Protein AF-A0A5J4U370-F1 (afdb_monomer_lite)

InterPro domains:
  IPR032675 Leucine-rich repeat domain superfamily [G3DSA:3.80.10.10] (242-372)

Organism: NCBI:txid222440

Structure (mmCIF, N/CA/C/O backbone):
data_AF-A0A5J4U370-F1
#
_entry.id   AF-A0A5J4U370-F1
#
loop_
_atom_site.group_PDB
_atom_site.id
_atom_site.type_symbol
_atom_site.label_atom_id
_atom_site.label_alt_id
_atom_site.label_comp_id
_atom_site.label_asym_id
_atom_site.label_entity_id
_atom_site.label_seq_id
_atom_site.pdbx_PDB_ins_code
_atom_site.Cartn_x
_atom_site.Cartn_y
_atom_site.Cartn_z
_atom_site.occupancy
_atom_site.B_iso_or_equiv
_atom_site.auth_seq_id
_atom_site.auth_comp_id
_atom_site.auth_asym_id
_atom_site.auth_atom_id
_atom_site.pdbx_PDB_model_num
ATOM 1 N N . MET A 1 1 ? -58.336 -36.230 -37.325 1.00 43.31 1 MET A N 1
ATOM 2 C CA . MET A 1 1 ? -57.774 -35.779 -36.030 1.00 43.31 1 MET A CA 1
ATOM 3 C C . MET A 1 1 ? -57.265 -34.346 -36.160 1.00 43.31 1 MET A C 1
ATOM 5 O O . MET A 1 1 ? -56.153 -34.130 -36.612 1.00 43.31 1 MET A O 1
ATOM 9 N N . LYS A 1 2 ? -58.097 -33.348 -35.834 1.00 44.22 2 LYS A N 1
ATOM 10 C CA . LYS A 1 2 ? -57.695 -31.931 -35.803 1.00 44.22 2 LYS A CA 1
ATOM 11 C C . LYS A 1 2 ? -57.184 -31.613 -34.396 1.00 44.22 2 LYS A C 1
ATOM 13 O O . LYS A 1 2 ? -57.947 -31.151 -33.550 1.00 44.22 2 LYS A O 1
ATOM 18 N N . PHE A 1 3 ? -55.921 -31.941 -34.125 1.00 42.59 3 PHE A N 1
ATOM 19 C CA . PHE A 1 3 ? -55.274 -31.557 -32.871 1.00 42.59 3 PHE A CA 1
ATOM 20 C C . PHE A 1 3 ? -55.145 -30.029 -32.849 1.00 42.59 3 PHE A C 1
ATOM 22 O O . PHE A 1 3 ? -54.563 -29.418 -33.744 1.00 42.59 3 PHE A O 1
ATOM 29 N N . LYS A 1 4 ? -55.807 -29.401 -31.874 1.00 49.16 4 LYS A N 1
ATOM 30 C CA . LYS A 1 4 ? -55.990 -27.950 -31.775 1.00 49.16 4 LYS A CA 1
ATOM 31 C C . LYS A 1 4 ? -54.637 -27.260 -31.559 1.00 49.16 4 LYS A C 1
ATOM 33 O O . LYS A 1 4 ? -54.203 -27.112 -30.420 1.00 49.16 4 LYS A O 1
ATOM 38 N N . ALA A 1 5 ? -54.025 -26.762 -32.635 1.00 53.91 5 ALA A N 1
ATOM 39 C CA . ALA A 1 5 ? -52.799 -25.952 -32.606 1.00 53.91 5 ALA A CA 1
ATOM 40 C C . ALA A 1 5 ? -52.880 -24.760 -31.625 1.00 53.91 5 ALA A C 1
ATOM 42 O O . ALA A 1 5 ? -51.880 -24.372 -31.028 1.00 53.91 5 ALA A O 1
ATOM 43 N N . LYS A 1 6 ? -54.091 -24.242 -31.363 1.00 53.25 6 LYS A N 1
ATOM 44 C CA . LYS A 1 6 ? -54.336 -23.208 -30.342 1.00 53.25 6 LYS A CA 1
ATOM 45 C C . LYS A 1 6 ? -53.964 -23.634 -28.917 1.00 53.25 6 LYS A C 1
ATOM 47 O O . LYS A 1 6 ? -53.543 -22.784 -28.142 1.00 53.25 6 LYS A O 1
ATOM 52 N N . ASN A 1 7 ? -54.109 -24.911 -28.561 1.00 54.25 7 ASN A N 1
ATOM 53 C CA . ASN A 1 7 ? -53.744 -25.383 -27.223 1.00 54.25 7 ASN A CA 1
ATOM 54 C C . ASN A 1 7 ? -52.234 -25.591 -27.105 1.00 54.25 7 ASN A C 1
ATOM 56 O O . ASN A 1 7 ? -51.666 -25.243 -26.078 1.00 54.25 7 ASN A O 1
ATOM 60 N N . LEU A 1 8 ? -51.580 -26.058 -28.173 1.00 60.75 8 LEU A N 1
ATOM 61 C CA . LEU A 1 8 ? -50.124 -26.198 -28.201 1.00 60.75 8 LEU A CA 1
ATOM 62 C C . LEU A 1 8 ? -49.437 -24.830 -28.090 1.00 60.75 8 LEU A C 1
ATOM 64 O O . LEU A 1 8 ? -48.504 -24.679 -27.312 1.00 60.75 8 LEU A O 1
ATOM 68 N N . PHE A 1 9 ? -49.959 -23.812 -28.781 1.00 62.41 9 PHE A N 1
ATOM 69 C CA . PHE A 1 9 ? -49.417 -22.454 -28.708 1.00 62.41 9 PHE A CA 1
ATOM 70 C C . PHE A 1 9 ? -49.599 -21.819 -27.322 1.00 62.41 9 PHE A C 1
ATOM 72 O O . PHE A 1 9 ? -48.702 -21.145 -26.832 1.00 62.41 9 PHE A O 1
ATOM 79 N N . LYS A 1 10 ? -50.730 -22.078 -26.648 1.00 60.62 10 LYS A N 1
ATOM 80 C CA . LYS A 1 10 ? -50.949 -21.619 -25.267 1.00 60.62 10 LYS A CA 1
ATOM 81 C C . LYS A 1 10 ? -50.007 -22.292 -24.273 1.00 60.62 10 LYS A C 1
ATOM 83 O O . LYS A 1 10 ? -49.501 -21.611 -23.391 1.00 60.62 10 LYS A O 1
ATOM 88 N N . VAL A 1 11 ? -49.756 -23.592 -24.431 1.00 66.56 11 VAL A N 1
ATOM 89 C CA . VAL A 1 11 ? -48.806 -24.330 -23.585 1.00 66.56 11 VAL A CA 1
ATOM 90 C C . VAL A 1 11 ? -47.378 -23.847 -23.833 1.00 66.56 11 VAL A C 1
ATOM 92 O O . VAL A 1 11 ? -46.653 -23.615 -22.874 1.00 66.56 11 VAL A O 1
ATOM 95 N N . LEU A 1 12 ? -46.996 -23.606 -25.092 1.00 63.59 12 LEU A N 1
ATOM 96 C CA . LEU A 1 12 ? -45.672 -23.083 -25.432 1.00 63.59 12 LEU A CA 1
ATOM 97 C C . LEU A 1 12 ? -45.465 -21.665 -24.883 1.00 63.59 12 LEU A C 1
ATOM 99 O O . LEU A 1 12 ? -44.412 -21.375 -24.330 1.00 63.59 12 LEU A O 1
ATOM 103 N N . LEU A 1 13 ? -46.483 -20.803 -24.969 1.00 63.97 13 LEU A N 1
ATOM 104 C CA . LEU A 1 13 ? -46.430 -19.450 -24.414 1.00 63.97 13 LEU A CA 1
ATOM 105 C C . LEU A 1 13 ? -46.325 -19.476 -22.881 1.00 63.97 13 LEU A C 1
ATOM 107 O O . LEU A 1 13 ? -45.542 -18.722 -22.316 1.00 63.97 13 LEU A O 1
ATOM 111 N N . PHE A 1 14 ? -47.050 -20.377 -22.209 1.00 63.03 14 PHE A N 1
ATOM 112 C CA . PHE A 1 14 ? -46.936 -20.559 -20.759 1.00 63.03 14 PHE A CA 1
ATOM 113 C C . PHE A 1 14 ? -45.561 -21.093 -20.351 1.00 63.03 14 PHE A C 1
ATOM 115 O O . PHE A 1 14 ? -45.016 -20.654 -19.344 1.00 63.03 14 PHE A O 1
ATOM 122 N N . LEU A 1 15 ? -44.985 -22.002 -21.142 1.00 62.00 15 LEU A N 1
ATOM 123 C CA . LEU A 1 15 ? -43.654 -22.545 -20.893 1.00 62.00 15 LEU A CA 1
ATOM 124 C C . LEU A 1 15 ? -42.574 -21.476 -21.095 1.00 62.00 15 LEU A C 1
ATOM 126 O O . LEU A 1 15 ? -41.679 -21.369 -20.269 1.00 62.00 15 LEU A O 1
ATOM 130 N N . VAL A 1 16 ? -42.680 -20.646 -22.137 1.00 62.97 16 VAL A N 1
ATOM 131 C CA . VAL A 1 16 ? -41.745 -19.533 -22.373 1.00 62.97 16 VAL A CA 1
ATOM 132 C C . VAL A 1 16 ? -41.857 -18.495 -21.261 1.00 62.97 16 VAL A C 1
ATOM 134 O O . VAL A 1 16 ? -40.828 -18.096 -20.734 1.00 62.97 16 VAL A O 1
ATOM 137 N N . VAL A 1 17 ? -43.072 -18.129 -20.830 1.00 60.28 17 VAL A N 1
ATOM 138 C CA . VAL A 1 17 ? -43.275 -17.194 -19.708 1.00 60.28 17 VAL A CA 1
ATOM 139 C C . VAL A 1 17 ? -42.745 -17.775 -18.395 1.00 60.28 17 VAL A C 1
ATOM 141 O O . VAL A 1 17 ? -42.069 -17.067 -17.651 1.00 60.28 17 VAL A O 1
ATOM 144 N N . ALA A 1 18 ? -42.982 -19.062 -18.124 1.00 52.97 18 ALA A N 1
ATOM 145 C CA . ALA A 1 18 ? -42.468 -19.739 -16.936 1.00 52.97 18 ALA A CA 1
ATOM 146 C C . ALA A 1 18 ? -40.937 -19.849 -16.957 1.00 52.97 18 ALA A C 1
ATOM 148 O O . ALA A 1 18 ? -40.301 -19.594 -15.943 1.00 52.97 18 ALA A O 1
ATOM 149 N N . VAL A 1 19 ? -40.328 -20.153 -18.107 1.00 51.56 19 VAL A N 1
ATOM 150 C CA . VAL A 1 19 ? -38.868 -20.227 -18.256 1.00 51.56 19 VAL A CA 1
ATOM 151 C C . VAL A 1 19 ? -38.241 -18.836 -18.170 1.00 51.56 19 VAL A C 1
ATOM 153 O O . VAL A 1 19 ? -37.237 -18.689 -17.484 1.00 51.56 19 VAL A O 1
ATOM 156 N N . THR A 1 20 ? -38.844 -17.788 -18.743 1.00 51.38 20 THR A N 1
ATOM 157 C CA . THR A 1 20 ? -38.368 -16.411 -18.531 1.00 51.38 20 THR A CA 1
ATOM 158 C C . THR A 1 20 ? -38.533 -15.975 -17.081 1.00 51.38 20 THR A C 1
ATOM 160 O O . THR A 1 20 ? -37.609 -15.386 -16.547 1.00 51.38 20 THR A O 1
ATOM 163 N N . ALA A 1 21 ? -39.629 -16.328 -16.401 1.00 43.09 21 ALA A N 1
ATOM 164 C CA . ALA A 1 21 ? -39.813 -16.011 -14.986 1.00 43.09 21 ALA A CA 1
ATOM 165 C C . ALA A 1 21 ? -38.814 -16.766 -14.095 1.00 43.09 21 ALA A C 1
ATOM 167 O O . ALA A 1 21 ? -38.259 -16.173 -13.180 1.00 43.09 21 ALA A O 1
ATOM 168 N N . ILE A 1 22 ? -38.519 -18.037 -14.392 1.00 48.81 22 ILE A N 1
ATOM 169 C CA . ILE A 1 22 ? -37.516 -18.832 -13.672 1.00 48.81 22 ILE A CA 1
ATOM 170 C C . ILE A 1 22 ? -36.106 -18.310 -13.959 1.00 48.81 22 ILE A C 1
ATOM 172 O O . ILE A 1 22 ? -35.318 -18.215 -13.029 1.00 48.81 22 ILE A O 1
ATOM 176 N N . ILE A 1 23 ? -35.779 -17.893 -15.184 1.00 43.25 23 ILE A N 1
ATOM 177 C CA . ILE A 1 23 ? -34.476 -17.285 -15.501 1.00 43.25 23 ILE A CA 1
ATOM 178 C C . ILE A 1 23 ? -34.357 -15.891 -14.855 1.00 43.25 23 ILE A C 1
ATOM 180 O O . ILE A 1 23 ? -33.309 -15.568 -14.305 1.00 43.25 23 ILE A O 1
ATOM 184 N N . SER A 1 24 ? -35.434 -15.100 -14.799 1.00 41.16 24 SER A N 1
ATOM 185 C CA . SER A 1 24 ? -35.470 -13.826 -14.063 1.00 41.16 24 SER A CA 1
ATOM 186 C C . SER A 1 24 ? -35.402 -14.002 -12.539 1.00 41.16 24 SER A C 1
ATOM 188 O O . SER A 1 24 ? -34.834 -13.150 -11.864 1.00 41.16 24 SER A O 1
ATOM 190 N N . LEU A 1 25 ? -35.926 -15.106 -11.995 1.00 34.75 25 LEU A N 1
ATOM 191 C CA . LEU A 1 25 ? -35.859 -15.451 -10.566 1.00 34.75 25 LEU A CA 1
ATOM 192 C C . LEU A 1 25 ? -34.570 -16.196 -10.179 1.00 34.75 25 LEU A C 1
ATOM 194 O O . LEU A 1 25 ? -34.230 -16.237 -9.003 1.00 34.75 25 LEU A O 1
ATOM 198 N N . SER A 1 26 ? -33.841 -16.758 -11.150 1.00 35.69 26 SER A N 1
ATOM 199 C CA . SER A 1 26 ? -32.617 -17.546 -10.914 1.00 35.69 26 SER A CA 1
ATOM 200 C C . SER A 1 26 ? -31.325 -16.816 -11.306 1.00 35.69 26 SER A C 1
ATOM 202 O O . SER A 1 26 ? -30.248 -17.272 -10.934 1.00 35.69 26 SER A O 1
ATOM 204 N N . ILE A 1 27 ? -31.405 -15.687 -12.028 1.00 37.34 27 ILE A N 1
ATOM 205 C CA . ILE A 1 27 ? -30.252 -14.824 -12.381 1.00 37.34 27 ILE A CA 1
ATOM 206 C C . ILE A 1 27 ? -30.259 -13.496 -11.606 1.00 37.34 27 ILE A C 1
ATOM 208 O O . ILE A 1 27 ? -29.280 -12.758 -11.615 1.00 37.34 27 ILE A O 1
ATOM 212 N N . ILE A 1 28 ? -31.293 -13.239 -10.809 1.00 31.42 28 ILE A N 1
ATOM 213 C CA . ILE A 1 28 ? -31.218 -12.264 -9.723 1.00 31.42 28 ILE A CA 1
ATOM 214 C C . ILE A 1 28 ? -31.167 -13.066 -8.427 1.00 31.42 28 ILE A C 1
ATOM 216 O O . ILE A 1 28 ? -32.134 -13.133 -7.674 1.00 31.42 28 ILE A O 1
ATOM 220 N N . LYS A 1 29 ? -29.996 -13.649 -8.129 1.00 23.69 29 LYS A N 1
ATOM 221 C CA . LYS A 1 29 ? -29.588 -13.588 -6.726 1.00 23.69 29 LYS A CA 1
ATOM 222 C C . LYS A 1 29 ? -29.621 -12.097 -6.403 1.00 23.69 29 LYS A C 1
ATOM 224 O O . LYS A 1 29 ? -28.962 -11.334 -7.119 1.00 23.69 29 LYS A O 1
ATOM 229 N N . PRO A 1 30 ? -30.386 -11.648 -5.397 1.00 24.14 30 PRO A N 1
ATOM 230 C CA . PRO A 1 30 ? -30.053 -10.379 -4.799 1.00 24.14 30 PRO A CA 1
ATOM 231 C C . PRO A 1 30 ? -28.565 -10.503 -4.503 1.00 24.14 30 PRO A C 1
ATOM 233 O O . PRO A 1 30 ? -28.137 -11.458 -3.854 1.00 24.14 30 PRO A O 1
ATOM 236 N N . ILE A 1 31 ? -27.773 -9.588 -5.052 1.00 28.92 31 ILE A N 1
ATOM 237 C CA . ILE A 1 31 ? -26.575 -9.163 -4.349 1.00 28.92 31 ILE A CA 1
ATOM 238 C C . ILE A 1 31 ? -27.068 -9.026 -2.916 1.00 28.92 31 ILE A C 1
ATOM 240 O O . ILE A 1 31 ? -28.002 -8.248 -2.680 1.00 28.92 31 ILE A O 1
ATOM 244 N N . GLU A 1 32 ? -26.576 -9.884 -2.020 1.00 26.50 32 GLU A N 1
ATOM 245 C CA . GLU A 1 32 ? -26.671 -9.623 -0.599 1.00 26.50 32 GLU A CA 1
ATOM 246 C C . GLU A 1 32 ? -26.127 -8.213 -0.477 1.00 26.50 32 GLU A C 1
ATOM 248 O O . GLU A 1 32 ? -24.940 -7.929 -0.618 1.00 26.50 32 GLU A O 1
ATOM 253 N N . LYS A 1 33 ? -27.068 -7.281 -0.370 1.00 27.94 33 LYS A N 1
ATOM 254 C CA . LYS A 1 33 ? -26.827 -6.041 0.300 1.00 27.94 33 LYS A CA 1
ATOM 255 C C . LYS A 1 33 ? -26.329 -6.528 1.650 1.00 27.94 33 LYS A C 1
ATOM 257 O O . LYS A 1 33 ? -27.146 -6.795 2.525 1.00 27.94 33 LYS A O 1
ATOM 262 N N . ASP A 1 34 ? -25.017 -6.546 1.833 1.00 29.45 34 ASP A N 1
ATOM 263 C CA . ASP A 1 34 ? -24.382 -6.318 3.128 1.00 29.45 34 ASP A CA 1
ATOM 264 C C . ASP A 1 34 ? -24.712 -4.878 3.586 1.00 29.45 34 ASP A C 1
ATOM 266 O O . ASP A 1 34 ? -23.873 -4.091 4.009 1.00 29.45 34 ASP A O 1
ATOM 270 N N . ASN A 1 35 ? -25.988 -4.501 3.478 1.00 33.75 35 ASN A N 1
ATOM 271 C CA . ASN A 1 35 ? -26.620 -3.473 4.255 1.00 33.75 35 ASN A CA 1
ATOM 272 C C . ASN A 1 35 ? -27.143 -4.186 5.495 1.00 33.75 35 ASN A C 1
ATOM 274 O O . ASN A 1 35 ? -28.355 -4.301 5.702 1.00 33.75 35 ASN A O 1
ATOM 278 N N . ASN A 1 36 ? -26.229 -4.528 6.394 1.00 32.12 36 ASN A N 1
ATOM 279 C CA . ASN A 1 36 ? -26.576 -4.696 7.798 1.00 32.12 36 ASN A CA 1
ATOM 280 C C . ASN A 1 36 ? -26.918 -3.334 8.431 1.00 32.12 36 ASN A C 1
ATOM 282 O O . ASN A 1 36 ? -26.488 -3.014 9.525 1.00 32.12 36 ASN A O 1
ATOM 286 N N . SER A 1 37 ? -27.719 -2.502 7.755 1.00 36.31 37 SER A N 1
ATOM 287 C CA . SER A 1 37 ? -28.428 -1.384 8.378 1.00 36.31 37 SER A CA 1
ATOM 288 C C . SER A 1 37 ? -29.746 -1.836 9.013 1.00 36.31 37 SER A C 1
ATOM 290 O O . SER A 1 37 ? -30.364 -1.051 9.723 1.00 36.31 37 SER A O 1
ATOM 292 N N . SER A 1 38 ? -30.190 -3.073 8.746 1.00 30.50 38 SER A N 1
ATOM 293 C CA . SER A 1 38 ? -31.359 -3.679 9.401 1.00 30.50 38 SER A CA 1
ATOM 294 C C . SER A 1 38 ? -30.990 -4.593 10.579 1.00 30.50 38 SER A C 1
ATOM 296 O O . SER A 1 38 ? -31.744 -4.625 11.544 1.00 30.50 38 SER A O 1
ATOM 298 N N . ASP A 1 39 ? -29.785 -5.176 10.593 1.00 35.81 39 ASP A N 1
ATOM 299 C CA . ASP A 1 39 ? -29.249 -5.930 11.745 1.00 35.81 39 ASP A CA 1
ATOM 300 C C . ASP A 1 39 ? -28.709 -5.040 12.883 1.00 35.81 39 ASP A C 1
ATOM 302 O O . ASP A 1 39 ? -28.435 -5.514 13.982 1.00 35.81 39 ASP A O 1
ATOM 306 N N . LEU A 1 40 ? -28.576 -3.728 12.655 1.00 39.62 40 LEU A N 1
ATOM 307 C CA . LEU A 1 40 ? -28.150 -2.767 13.684 1.00 39.62 40 LEU A CA 1
ATOM 308 C C . LEU A 1 40 ? -29.294 -2.310 14.607 1.00 39.62 40 LEU A C 1
ATOM 310 O O . LEU A 1 40 ? -29.043 -1.657 15.622 1.00 39.62 40 LEU A O 1
ATOM 314 N N . GLN A 1 41 ? -30.549 -2.646 14.291 1.00 38.44 41 GLN A N 1
ATOM 315 C CA . GLN A 1 41 ? -31.688 -2.365 15.165 1.00 38.44 41 GLN A CA 1
ATOM 316 C C . GLN A 1 41 ? -31.829 -3.475 16.212 1.00 38.44 41 GLN A C 1
ATOM 318 O O . GLN A 1 41 ? -32.576 -4.429 16.032 1.00 38.44 41 GLN A O 1
ATOM 323 N N . GLY A 1 42 ? -31.096 -3.344 17.318 1.00 37.91 42 GLY A N 1
ATOM 324 C CA . GLY A 1 42 ? -31.196 -4.273 18.451 1.00 37.91 42 GLY A CA 1
ATOM 325 C C . GLY A 1 42 ? -29.879 -4.613 19.141 1.00 37.91 42 GLY A C 1
ATOM 326 O O . GLY A 1 42 ? -29.882 -5.398 20.087 1.00 37.91 42 GLY A O 1
ATOM 327 N N . ALA A 1 43 ? -28.760 -4.035 18.705 1.00 46.12 43 ALA A N 1
ATOM 328 C CA . ALA A 1 43 ? -27.468 -4.292 19.321 1.00 46.12 43 ALA A CA 1
ATOM 329 C C . ALA A 1 43 ? -27.450 -3.836 20.793 1.00 46.12 43 ALA A C 1
ATOM 331 O O . ALA A 1 43 ? -27.588 -2.653 21.119 1.00 46.12 43 ALA A O 1
ATOM 332 N N . VAL A 1 44 ? -27.293 -4.813 21.686 1.00 54.66 44 VAL A N 1
ATOM 333 C CA . VAL A 1 44 ? -27.159 -4.608 23.128 1.00 54.66 44 VAL A CA 1
ATOM 334 C C . VAL A 1 44 ? -25.781 -4.011 23.387 1.00 54.66 44 VAL A C 1
ATOM 336 O O . VAL A 1 44 ? -24.763 -4.663 23.167 1.00 54.66 44 VAL A O 1
ATOM 339 N N . TYR A 1 45 ? -25.746 -2.764 23.843 1.00 57.03 45 TYR A N 1
ATOM 340 C CA . TYR A 1 45 ? -24.515 -2.085 24.231 1.00 57.03 45 TYR A CA 1
ATOM 341 C C . TYR A 1 45 ? -24.466 -1.955 25.764 1.00 57.03 45 TYR A C 1
ATOM 343 O O . TYR A 1 45 ? -25.495 -1.762 26.416 1.00 57.03 45 TYR A O 1
ATOM 351 N N . THR A 1 46 ? -23.277 -2.058 26.359 1.00 63.28 46 THR A N 1
ATOM 352 C CA . THR A 1 46 ? -23.099 -1.945 27.818 1.00 63.28 46 THR A CA 1
ATOM 353 C C . THR A 1 46 ? -22.582 -0.559 28.162 1.00 63.28 46 THR A C 1
ATOM 355 O O . THR A 1 46 ? -21.538 -0.139 27.670 1.00 63.28 46 THR A O 1
ATOM 358 N N . ARG A 1 47 ? -23.288 0.174 29.024 1.00 59.22 47 ARG A N 1
ATOM 359 C CA . ARG A 1 47 ? -22.840 1.491 29.487 1.00 59.22 47 ARG A CA 1
ATOM 360 C C . ARG A 1 47 ? -21.765 1.340 30.566 1.00 59.22 47 ARG A C 1
ATOM 362 O O . ARG A 1 47 ? -22.005 0.666 31.563 1.00 59.22 47 ARG A O 1
ATOM 369 N N . LEU A 1 48 ? -20.612 1.986 30.380 1.00 58.12 48 LEU A N 1
ATOM 370 C CA . LEU A 1 48 ? -19.526 2.003 31.370 1.00 58.12 48 LEU A CA 1
ATOM 371 C C . LEU A 1 48 ? -19.546 3.277 32.212 1.00 58.12 48 LEU A C 1
ATOM 373 O O . LEU A 1 48 ? -19.455 3.223 33.435 1.00 58.12 48 LEU A O 1
ATOM 377 N N . THR A 1 49 ? -19.681 4.427 31.553 1.00 60.34 49 THR A N 1
ATOM 378 C CA . THR A 1 49 ? -19.765 5.738 32.206 1.00 60.34 49 THR A CA 1
ATOM 379 C C . THR A 1 49 ? -20.825 6.593 31.523 1.00 60.34 49 THR A C 1
ATOM 381 O O . THR A 1 49 ? -21.627 6.119 30.711 1.00 60.34 49 THR A O 1
ATOM 384 N N . THR A 1 50 ? -20.877 7.879 31.856 1.00 62.16 50 THR A N 1
ATOM 385 C CA . THR A 1 50 ? -21.858 8.773 31.260 1.00 62.16 50 THR A CA 1
ATOM 386 C C . THR A 1 50 ? -21.628 9.062 29.780 1.00 62.16 50 THR A C 1
ATOM 388 O O . THR A 1 50 ? -22.619 9.253 29.077 1.00 62.16 50 THR A O 1
ATOM 391 N N . ASN A 1 51 ? -20.378 8.999 29.310 1.00 72.81 51 ASN A N 1
ATOM 392 C CA . ASN A 1 51 ? -19.996 9.210 27.911 1.00 72.81 51 ASN A CA 1
ATOM 393 C C . ASN A 1 51 ? -19.351 7.972 27.267 1.00 72.81 51 ASN A C 1
ATOM 395 O O . ASN A 1 51 ? -18.993 8.036 26.096 1.00 72.81 51 ASN A O 1
ATOM 399 N N . GLU A 1 52 ? -19.199 6.862 27.997 1.00 83.19 52 GLU A N 1
ATOM 400 C CA . GLU A 1 52 ? -18.602 5.639 27.458 1.00 83.19 52 GLU A CA 1
ATOM 401 C C . GLU A 1 52 ? -19.594 4.490 27.327 1.00 83.19 52 GLU A C 1
ATOM 403 O O . GLU A 1 52 ? -20.325 4.146 28.266 1.00 83.19 52 GLU A O 1
ATOM 408 N N . ILE A 1 53 ? -19.543 3.841 26.170 1.00 84.19 53 ILE A N 1
ATOM 409 C CA . ILE A 1 53 ? -20.328 2.652 25.848 1.00 84.19 53 ILE A CA 1
ATOM 410 C C . ILE A 1 53 ? -19.418 1.528 25.355 1.00 84.19 53 ILE A C 1
ATOM 412 O O . ILE A 1 53 ? -18.343 1.770 24.812 1.00 84.19 53 ILE A O 1
ATOM 416 N N . ILE A 1 54 ? -19.872 0.293 25.521 1.00 84.56 54 ILE A N 1
ATOM 417 C CA . ILE A 1 54 ? -19.317 -0.890 24.874 1.00 84.56 54 ILE A CA 1
ATOM 418 C C . ILE A 1 54 ? -20.292 -1.320 23.794 1.00 84.56 54 ILE A C 1
ATOM 420 O O . ILE A 1 54 ? -21.440 -1.616 24.111 1.00 84.56 54 ILE A O 1
ATOM 424 N N . TYR A 1 55 ? -19.827 -1.413 22.558 1.00 84.19 55 TYR A N 1
ATOM 425 C CA . TYR A 1 55 ? -20.594 -1.918 21.431 1.00 84.19 55 TYR A CA 1
ATOM 426 C C . TYR A 1 55 ? -19.732 -2.927 20.674 1.00 84.19 55 TYR A C 1
ATOM 428 O O . TYR A 1 55 ? -18.610 -2.596 20.300 1.00 84.19 55 TYR A O 1
ATOM 436 N N . ASP A 1 56 ? -20.237 -4.146 20.478 1.00 84.00 56 ASP A N 1
ATOM 437 C CA . ASP A 1 56 ? -19.530 -5.218 19.758 1.00 84.00 56 ASP A CA 1
ATOM 438 C C . ASP A 1 56 ? -18.065 -5.381 20.216 1.00 84.00 56 ASP A C 1
ATOM 440 O O . ASP A 1 56 ? -17.110 -5.232 19.458 1.00 84.00 56 ASP A O 1
ATOM 444 N N . ASN A 1 57 ? -17.889 -5.566 21.531 1.00 85.81 57 ASN A N 1
ATOM 445 C CA . ASN A 1 57 ? -16.592 -5.715 22.200 1.00 85.81 57 ASN A CA 1
ATOM 446 C C . ASN A 1 57 ? -15.639 -4.494 22.135 1.00 85.81 57 ASN A C 1
ATOM 448 O O . ASN A 1 57 ? -14.558 -4.513 22.723 1.00 85.81 57 ASN A O 1
ATOM 452 N N . LEU A 1 58 ? -16.038 -3.388 21.511 1.00 90.75 58 LEU A N 1
ATOM 453 C CA . LEU A 1 58 ? -15.268 -2.146 21.460 1.00 90.75 58 LEU A CA 1
ATOM 454 C C . LEU A 1 58 ? -15.791 -1.124 22.468 1.00 90.75 58 LEU A C 1
ATOM 456 O O . LEU A 1 58 ? -16.996 -0.956 22.634 1.00 90.75 58 LEU A O 1
ATOM 460 N N . ARG A 1 59 ? -14.877 -0.421 23.139 1.00 91.12 59 ARG A N 1
ATOM 461 C CA . ARG A 1 59 ? -15.182 0.722 24.006 1.00 91.12 59 ARG A CA 1
ATOM 462 C C . ARG A 1 59 ? -15.167 1.997 23.180 1.00 91.12 59 ARG A C 1
ATOM 464 O O . ARG A 1 59 ? -14.200 2.248 22.463 1.00 91.12 59 ARG A O 1
ATOM 471 N N . TYR A 1 60 ? -16.188 2.824 23.344 1.00 90.19 60 TYR A N 1
ATOM 472 C CA . TYR A 1 60 ? -16.324 4.103 22.661 1.00 90.19 60 TYR A CA 1
ATOM 473 C C . TYR A 1 60 ? -16.539 5.225 23.665 1.00 90.19 60 TYR A C 1
ATOM 475 O O . TYR A 1 60 ? -17.344 5.061 24.579 1.00 90.19 60 TYR A O 1
ATOM 483 N N . ALA A 1 61 ? -15.891 6.366 23.450 1.00 88.44 61 ALA A N 1
ATOM 484 C CA . ALA A 1 61 ? -16.348 7.651 23.965 1.00 88.44 61 ALA A CA 1
ATOM 485 C C . ALA A 1 61 ? -17.325 8.273 22.960 1.00 88.44 61 ALA A C 1
ATOM 487 O O . ALA A 1 61 ? -17.076 8.252 21.754 1.00 88.44 61 ALA A O 1
ATOM 488 N N . ILE A 1 62 ? -18.441 8.809 23.450 1.00 84.12 62 ILE A N 1
ATOM 489 C CA . ILE A 1 62 ? -19.368 9.616 22.657 1.00 84.12 62 ILE A CA 1
ATOM 490 C C . ILE A 1 62 ? -18.921 11.070 22.763 1.00 84.12 62 ILE A C 1
ATOM 492 O O . ILE A 1 62 ? -19.002 11.671 23.836 1.00 84.12 62 ILE A O 1
ATOM 496 N N . ASP A 1 63 ? -18.498 11.626 21.633 1.00 71.44 63 ASP A N 1
ATOM 497 C CA . ASP A 1 63 ? -17.933 12.965 21.536 1.00 71.44 63 ASP A CA 1
ATOM 498 C C . ASP A 1 63 ? -18.807 13.886 20.664 1.00 71.44 63 ASP A C 1
ATOM 500 O O . ASP A 1 63 ? -19.546 13.464 19.767 1.00 71.44 63 ASP A O 1
ATOM 504 N N . SER A 1 64 ? -18.700 15.192 20.912 1.00 58.97 64 SER A N 1
ATOM 505 C CA . SER A 1 64 ? -19.205 16.254 20.031 1.00 58.97 64 SER A CA 1
ATOM 506 C C . SER A 1 64 ? -18.026 16.919 19.315 1.00 58.97 64 SER A C 1
ATOM 508 O O . SER A 1 64 ? -17.050 17.273 19.972 1.00 58.97 64 SER A O 1
ATOM 510 N N . GLY A 1 65 ? -18.079 17.041 17.980 1.00 52.38 65 GLY A N 1
ATOM 511 C CA . GLY A 1 65 ? -16.938 17.420 17.122 1.00 52.38 65 GLY A CA 1
ATOM 512 C C . GLY A 1 65 ? -16.148 18.647 17.584 1.00 52.38 65 GLY A C 1
ATOM 513 O O . GLY A 1 65 ? -16.710 19.738 17.617 1.00 52.38 65 GLY A O 1
ATOM 514 N N . TYR A 1 66 ? -14.845 18.483 17.850 1.00 46.47 66 TYR A N 1
ATOM 515 C CA . TYR A 1 66 ? -13.856 19.577 17.807 1.00 46.47 66 TYR A CA 1
ATOM 516 C C . TYR A 1 66 ? -12.772 19.339 16.738 1.00 46.47 66 TYR A C 1
ATOM 518 O O . TYR A 1 66 ? -11.950 20.216 16.484 1.00 46.47 66 TYR A O 1
ATOM 526 N N . ASP A 1 67 ? -12.763 18.177 16.072 1.00 58.69 67 ASP A N 1
ATOM 527 C CA . ASP A 1 67 ? -11.847 17.959 14.955 1.00 58.69 67 ASP A CA 1
ATOM 528 C C . ASP A 1 67 ? -12.402 18.618 13.692 1.00 58.69 67 ASP A C 1
ATOM 530 O O . ASP A 1 67 ? -13.488 18.279 13.224 1.00 58.69 67 ASP A O 1
ATOM 534 N N . THR A 1 68 ? -11.621 19.532 13.122 1.00 57.12 68 THR A N 1
ATOM 535 C CA . THR A 1 68 ? -11.916 20.230 11.864 1.00 57.12 68 THR A CA 1
ATOM 536 C C . THR A 1 68 ? -12.156 19.315 10.663 1.00 57.12 68 THR A C 1
ATOM 538 O O . THR A 1 68 ? -12.555 19.822 9.629 1.00 57.12 68 THR A O 1
ATOM 541 N N . ARG A 1 69 ? -11.906 18.002 10.746 1.00 65.88 69 ARG A N 1
ATOM 542 C CA . ARG A 1 69 ? -12.196 17.003 9.697 1.00 65.88 69 ARG A CA 1
ATOM 543 C C . ARG A 1 69 ? -13.576 16.357 9.856 1.00 65.88 69 ARG A C 1
ATOM 545 O O . ARG A 1 69 ? -14.051 15.676 8.947 1.00 65.88 69 ARG A O 1
ATOM 552 N N . ILE A 1 70 ? -14.226 16.573 10.995 1.00 62.94 70 ILE A N 1
ATOM 553 C CA . ILE A 1 70 ? -15.587 16.133 11.293 1.00 62.94 70 ILE A CA 1
ATOM 554 C C . ILE A 1 70 ? -16.488 17.363 11.202 1.00 62.94 70 ILE A C 1
ATOM 556 O O . ILE A 1 70 ? -16.151 18.434 11.703 1.00 62.94 70 ILE A O 1
ATOM 560 N N . THR A 1 71 ? -17.640 17.231 10.546 1.00 65.12 71 THR A N 1
ATOM 561 C CA . THR A 1 71 ? -18.587 18.346 10.431 1.00 65.12 71 THR A CA 1
ATOM 562 C C . THR A 1 71 ? -18.994 18.820 11.827 1.00 65.12 71 THR A C 1
ATOM 564 O O . THR A 1 71 ? -19.489 18.038 12.644 1.00 65.12 71 THR A O 1
ATOM 567 N N . GLN A 1 72 ? -18.784 20.107 12.103 1.00 62.72 72 GLN A N 1
ATOM 568 C CA . GLN A 1 72 ? -19.117 20.710 13.388 1.00 62.72 72 GLN A CA 1
ATOM 569 C C . GLN A 1 72 ? -20.605 20.502 13.710 1.00 62.72 72 GLN A C 1
ATOM 571 O O . GLN A 1 72 ? -21.468 20.658 12.848 1.00 62.72 72 GLN A O 1
ATOM 576 N N . GLY A 1 73 ? -20.908 20.130 14.956 1.00 61.62 73 GLY A N 1
ATOM 577 C CA . GLY A 1 73 ? -22.277 19.845 15.401 1.00 61.62 73 GLY A CA 1
ATOM 578 C C . GLY A 1 73 ? -22.763 18.417 15.125 1.00 61.62 73 GLY A C 1
ATOM 579 O O . GLY A 1 73 ? -23.829 18.046 15.611 1.00 61.62 73 GLY A O 1
ATOM 580 N N . VAL A 1 74 ? -21.988 17.588 14.417 1.00 69.81 74 VAL A N 1
ATOM 581 C CA . VAL A 1 74 ? -22.284 16.157 14.271 1.00 69.81 74 VAL A CA 1
ATOM 582 C C . VAL A 1 74 ? -21.700 15.375 15.445 1.00 69.81 74 VAL A C 1
ATOM 584 O O . VAL A 1 74 ? -20.553 15.579 15.851 1.00 69.81 74 VAL A O 1
ATOM 587 N N . LYS A 1 75 ? -22.504 14.464 15.996 1.00 74.69 75 LYS A N 1
ATOM 588 C CA . LYS A 1 75 ? -22.066 13.531 17.035 1.00 74.69 75 LYS A CA 1
ATOM 589 C C . LYS A 1 75 ? -21.312 12.365 16.423 1.00 74.69 75 LYS A C 1
ATOM 591 O O . LYS A 1 75 ? -21.745 11.789 15.424 1.00 74.69 75 LYS A O 1
ATOM 596 N N . TYR A 1 76 ? -20.204 12.009 17.049 1.00 80.69 76 TYR A N 1
ATOM 597 C CA . TYR A 1 76 ? -19.351 10.921 16.603 1.00 80.69 76 TYR A CA 1
ATOM 598 C C . TYR A 1 76 ? -18.876 10.106 17.805 1.00 80.69 76 TYR A C 1
ATOM 600 O O . TYR A 1 76 ? -19.046 10.498 18.960 1.00 80.69 76 TYR A O 1
ATOM 608 N N . ALA A 1 77 ? -18.326 8.937 17.516 1.00 86.94 77 ALA A N 1
ATOM 609 C CA . ALA A 1 77 ? -17.747 8.050 18.502 1.00 86.94 77 ALA A CA 1
ATOM 610 C C . ALA A 1 77 ? -16.232 7.942 18.291 1.00 86.94 77 ALA A C 1
ATOM 612 O O . ALA A 1 77 ? -15.760 7.843 17.151 1.00 86.94 77 ALA A O 1
ATOM 613 N N . THR A 1 78 ? -15.491 7.925 19.396 1.00 89.94 78 THR A N 1
ATOM 614 C CA . THR A 1 78 ? -14.049 7.667 19.436 1.00 89.94 78 THR A CA 1
ATOM 615 C C . THR A 1 78 ? -13.799 6.292 20.035 1.00 89.94 78 THR A C 1
ATOM 617 O O . THR A 1 78 ? -14.223 6.022 21.156 1.00 89.94 78 THR A O 1
ATOM 620 N N . VAL A 1 79 ? -13.092 5.415 19.322 1.00 93.12 79 VAL A N 1
ATOM 621 C CA . VAL A 1 79 ? -12.738 4.082 19.839 1.00 93.12 79 VAL A CA 1
ATOM 622 C C . VAL A 1 79 ? -11.619 4.201 20.867 1.00 93.12 79 VAL A C 1
ATOM 624 O O . VAL A 1 79 ? -10.547 4.705 20.556 1.00 93.12 79 VAL A O 1
ATOM 627 N N . LEU A 1 80 ? -11.844 3.691 22.075 1.00 91.56 80 LEU A N 1
ATOM 628 C CA . LEU A 1 80 ? -10.890 3.714 23.190 1.00 91.56 80 LEU A CA 1
ATOM 629 C C . LEU A 1 80 ? -10.126 2.391 23.364 1.00 91.56 80 LEU A C 1
ATOM 631 O O . LEU A 1 80 ? -9.241 2.297 24.211 1.00 91.56 80 LEU A O 1
ATOM 635 N N . GLY A 1 81 ? -10.489 1.359 22.600 1.00 91.50 81 GLY A N 1
ATOM 636 C CA . GLY A 1 81 ? -9.901 0.020 22.653 1.00 91.50 81 GLY A CA 1
ATOM 637 C C . GLY A 1 81 ? -10.968 -1.074 22.651 1.00 91.50 81 GLY A C 1
ATOM 638 O O . GLY A 1 81 ? -12.155 -0.786 22.501 1.00 91.50 81 GLY A O 1
ATOM 639 N N . ALA A 1 82 ? -10.561 -2.327 22.857 1.00 90.31 82 ALA A N 1
ATOM 640 C CA . ALA A 1 82 ? -11.483 -3.450 23.048 1.00 90.31 82 ALA A CA 1
ATOM 641 C C . ALA A 1 82 ? -11.584 -3.874 24.520 1.00 90.31 82 ALA A C 1
ATOM 643 O O . ALA A 1 82 ? -10.659 -3.652 25.316 1.00 90.31 82 ALA A O 1
ATOM 644 N N . VAL A 1 83 ? -12.728 -4.459 24.877 1.00 88.62 83 VAL A N 1
ATOM 645 C CA . VAL A 1 83 ? -12.999 -5.017 26.207 1.00 88.62 83 VAL A CA 1
ATOM 646 C C . VAL A 1 83 ? -12.252 -6.334 26.366 1.00 88.62 83 VAL A C 1
ATOM 648 O O . VAL A 1 83 ? -11.437 -6.466 27.277 1.00 88.62 83 VAL A O 1
ATOM 651 N N . ASP A 1 84 ? -12.474 -7.274 25.448 1.00 89.00 84 ASP A N 1
ATOM 652 C CA . ASP A 1 84 ? -11.710 -8.510 25.366 1.00 89.00 84 ASP A CA 1
ATOM 653 C C . ASP A 1 84 ? -10.305 -8.223 24.820 1.00 89.00 84 ASP A C 1
ATOM 655 O O . ASP A 1 84 ? -10.116 -7.737 23.704 1.00 89.00 84 ASP A O 1
ATOM 659 N N . LYS A 1 85 ? -9.301 -8.524 25.644 1.00 88.12 85 LYS A N 1
ATOM 660 C CA . LYS A 1 85 ? -7.880 -8.360 25.322 1.00 88.12 85 LYS A CA 1
ATOM 661 C C . LYS A 1 85 ? -7.299 -9.555 24.562 1.00 88.12 85 LYS A C 1
ATOM 663 O O . LYS A 1 85 ? -6.172 -9.479 24.078 1.00 88.12 85 LYS A O 1
ATOM 668 N N . THR A 1 86 ? -8.044 -10.654 24.452 1.00 89.00 86 THR A N 1
ATOM 669 C CA . THR A 1 86 ? -7.617 -11.893 23.784 1.00 89.00 86 THR A CA 1
ATOM 670 C C . THR A 1 86 ? -7.973 -11.945 22.300 1.00 89.00 86 THR A C 1
ATOM 672 O O . THR A 1 86 ? -7.526 -12.866 21.613 1.00 89.00 86 THR A O 1
ATOM 675 N N . VAL A 1 87 ? -8.698 -10.936 21.809 1.00 90.62 87 VAL A N 1
ATOM 676 C CA . VAL A 1 87 ? -9.087 -10.753 20.407 1.00 90.62 87 VAL A CA 1
ATOM 677 C C . VAL A 1 87 ? -7.930 -10.941 19.433 1.00 90.62 87 VAL A C 1
ATOM 679 O O . VAL A 1 87 ? -6.832 -10.407 19.609 1.00 90.62 87 VAL A O 1
ATOM 682 N N . THR A 1 88 ? -8.206 -11.684 18.365 1.00 93.62 88 THR A N 1
ATOM 683 C CA . THR A 1 88 ? -7.283 -11.876 17.240 1.00 93.62 88 THR A CA 1
ATOM 684 C C . THR A 1 88 ? -7.528 -10.886 16.111 1.00 93.62 88 THR A C 1
ATOM 686 O O . THR A 1 88 ? -6.613 -10.588 15.344 1.00 93.62 88 THR A O 1
ATOM 689 N N . GLU A 1 89 ? -8.745 -10.357 16.025 1.00 94.31 89 GLU A N 1
ATOM 690 C CA . GLU A 1 89 ? -9.175 -9.410 15.008 1.0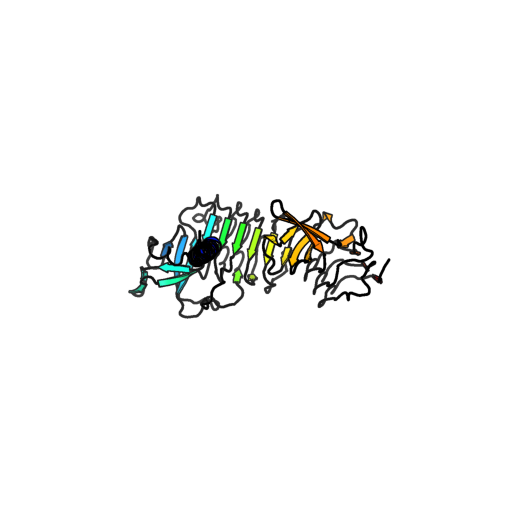0 94.31 89 GLU A CA 1
ATOM 691 C C . GLU A 1 89 ? -10.017 -8.302 15.643 1.00 94.31 89 GLU A C 1
ATOM 693 O O . GLU A 1 89 ? -10.827 -8.553 16.535 1.00 94.31 89 GLU A O 1
ATOM 698 N N . ILE A 1 90 ? -9.806 -7.072 15.179 1.00 93.94 90 ILE A N 1
ATOM 699 C CA . ILE A 1 90 ? -10.617 -5.909 15.530 1.00 93.94 90 ILE A CA 1
ATOM 700 C C . ILE A 1 90 ? -11.262 -5.364 14.264 1.00 93.94 90 ILE A C 1
ATOM 702 O O . ILE A 1 90 ? -10.559 -4.973 13.333 1.00 93.94 90 ILE A O 1
ATOM 706 N N . VAL A 1 91 ? -12.590 -5.267 14.269 1.00 92.62 91 VAL A N 1
ATOM 707 C CA . VAL A 1 91 ? -13.362 -4.612 13.212 1.00 92.62 91 VAL A CA 1
ATOM 708 C C . VAL A 1 91 ? -14.022 -3.371 13.798 1.00 92.62 91 VAL A C 1
ATOM 710 O O . VAL A 1 91 ? -14.948 -3.459 14.596 1.00 92.62 91 VAL A O 1
ATOM 713 N N . ILE A 1 92 ? -13.528 -2.197 13.413 1.00 91.69 92 ILE A N 1
ATOM 714 C CA . ILE A 1 92 ? -14.106 -0.909 13.792 1.00 91.69 92 ILE A CA 1
ATOM 715 C C . ILE A 1 92 ? -15.096 -0.503 12.695 1.00 91.69 92 ILE A C 1
ATOM 717 O O . ILE A 1 92 ? -14.664 -0.281 11.562 1.00 91.69 92 ILE A O 1
ATOM 721 N N . PRO A 1 93 ? -16.406 -0.396 12.975 1.00 88.38 93 PRO A N 1
ATOM 722 C CA . PRO A 1 93 ? -17.395 -0.041 11.962 1.00 88.38 93 PRO A CA 1
ATOM 723 C C . PRO A 1 93 ? -17.296 1.440 11.568 1.00 88.38 93 PRO A C 1
ATOM 725 O O . PRO A 1 93 ? -16.749 2.259 12.299 1.00 88.38 93 PRO A O 1
ATOM 728 N N . SER A 1 94 ? -17.876 1.814 10.424 1.00 83.25 94 SER A N 1
ATOM 729 C CA . SER A 1 94 ? -17.986 3.223 9.995 1.00 83.25 94 SER A CA 1
ATOM 730 C C . SER A 1 94 ? -18.936 4.043 10.882 1.00 83.25 94 SER A C 1
ATOM 732 O O . SER A 1 94 ? -18.820 5.265 10.979 1.00 83.25 94 SER A O 1
ATOM 734 N N . SER A 1 95 ? -19.907 3.379 11.509 1.00 84.06 95 SER A N 1
ATOM 735 C CA . SER A 1 95 ? -20.938 3.993 12.343 1.00 84.06 95 SER A CA 1
ATOM 736 C C . SER A 1 95 ? -21.580 2.966 13.275 1.00 84.06 95 SER A C 1
ATOM 738 O O . SER A 1 95 ? -21.584 1.776 12.967 1.00 84.06 95 SER A O 1
ATOM 740 N N . ILE A 1 96 ? -22.182 3.437 14.364 1.00 85.12 96 ILE A N 1
ATOM 741 C CA . ILE A 1 96 ? -22.923 2.641 15.350 1.00 85.12 96 ILE A CA 1
ATOM 742 C C . ILE A 1 96 ? -24.269 3.307 15.662 1.00 85.12 96 ILE A C 1
ATOM 744 O O . ILE A 1 96 ? -24.408 4.520 15.510 1.00 85.12 96 ILE A O 1
ATOM 748 N N . TYR A 1 97 ? -25.250 2.532 16.122 1.00 83.12 97 TYR A N 1
ATOM 749 C CA . TYR A 1 97 ? -26.516 3.060 16.641 1.00 83.12 97 TYR A CA 1
ATOM 750 C C . TYR A 1 97 ? -26.527 2.992 18.166 1.00 83.12 97 TYR A C 1
ATOM 752 O O . TYR A 1 97 ? -26.138 1.979 18.746 1.00 83.12 97 TYR A O 1
ATOM 760 N N . VAL A 1 98 ? -26.963 4.070 18.822 1.00 78.62 98 VAL A N 1
ATOM 761 C CA . VAL A 1 98 ? -26.946 4.178 20.288 1.00 78.62 98 VAL A CA 1
ATOM 762 C C . VAL A 1 98 ? -28.255 4.762 20.816 1.00 78.62 98 VAL A C 1
ATOM 764 O O . VAL A 1 98 ? -28.761 5.759 20.301 1.00 78.62 98 VAL A O 1
ATOM 767 N N . THR A 1 99 ? -28.767 4.176 21.902 1.00 78.38 99 THR A N 1
ATOM 768 C CA . THR A 1 99 ? -29.956 4.659 22.627 1.00 78.38 99 THR A CA 1
ATOM 769 C C . THR A 1 99 ? -29.615 4.968 24.085 1.00 78.38 99 THR A C 1
ATOM 771 O O . THR A 1 99 ? -29.891 4.136 24.939 1.00 78.38 99 THR A O 1
ATOM 774 N N . THR A 1 100 ? -28.977 6.103 24.389 1.00 72.81 100 THR A N 1
ATOM 775 C CA . THR A 1 100 ? -28.442 6.442 25.730 1.00 72.81 100 THR A CA 1
ATOM 776 C C . THR A 1 100 ? -28.750 7.881 26.151 1.00 72.81 100 THR A C 1
ATOM 778 O O . THR A 1 100 ? -29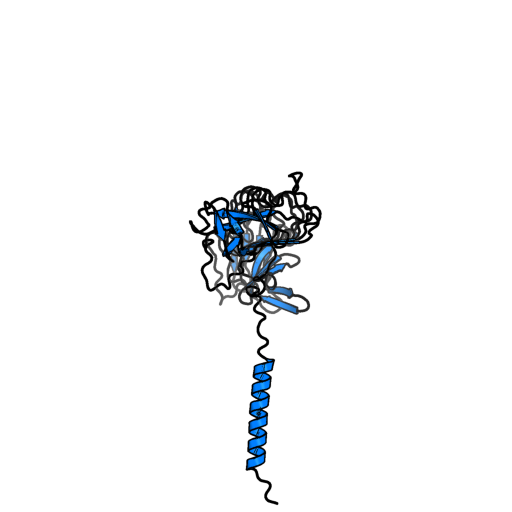.073 8.714 25.316 1.00 72.81 100 THR A O 1
ATOM 781 N N . THR A 1 101 ? -28.583 8.214 27.431 1.00 72.00 101 THR A N 1
ATOM 782 C CA . THR A 1 101 ? -28.715 9.592 27.940 1.00 72.00 101 THR A CA 1
ATOM 783 C C . THR A 1 101 ? -27.347 10.167 28.291 1.00 72.00 101 THR A C 1
ATOM 785 O O . THR A 1 101 ? -26.665 9.609 29.148 1.00 72.00 101 THR A O 1
ATOM 788 N N . LEU A 1 102 ? -26.940 11.268 27.664 1.00 68.88 102 LEU A N 1
ATOM 789 C CA . LEU A 1 102 ? -25.641 11.927 27.847 1.00 68.88 102 LEU A CA 1
ATOM 790 C C . LEU A 1 102 ? -25.566 12.771 29.132 1.00 68.88 102 LEU A C 1
ATOM 792 O O . LEU A 1 102 ? -26.573 13.050 29.780 1.00 68.88 102 LEU A O 1
ATOM 796 N N . ASN A 1 103 ? -24.352 13.221 29.476 1.00 59.09 103 ASN A N 1
ATOM 797 C CA . ASN A 1 103 ? -24.066 14.063 30.650 1.00 59.09 103 ASN A CA 1
ATOM 798 C C . ASN A 1 103 ? -24.856 15.379 30.707 1.00 59.09 103 ASN A C 1
ATOM 800 O O . ASN A 1 103 ? -25.187 15.857 31.786 1.00 59.09 103 ASN A O 1
ATOM 804 N N . ASN A 1 104 ? -25.163 15.969 29.554 1.00 66.00 104 ASN A N 1
ATOM 805 C CA . ASN A 1 104 ? -25.967 17.188 29.447 1.00 66.00 104 ASN A CA 1
ATOM 806 C C . ASN A 1 104 ? -27.484 16.920 29.563 1.00 66.00 104 ASN A C 1
ATOM 808 O O . ASN A 1 104 ? -28.279 17.823 29.314 1.00 66.00 104 ASN A O 1
ATOM 812 N N . GLY A 1 105 ? -27.890 15.689 29.899 1.00 68.88 105 GLY A N 1
ATOM 813 C CA . GLY A 1 105 ? -29.287 15.258 29.974 1.00 68.88 105 GLY A CA 1
ATOM 814 C C . GLY A 1 105 ? -29.910 14.918 28.618 1.00 68.88 105 GLY A C 1
ATOM 815 O O . GLY A 1 105 ? -31.073 14.527 28.562 1.00 68.88 105 GLY A O 1
ATOM 816 N N . GLU A 1 106 ? -29.159 15.041 27.523 1.00 75.06 106 GLU A N 1
ATOM 817 C CA . GLU A 1 106 ? -29.670 14.769 26.187 1.00 75.06 106 GLU A CA 1
ATOM 818 C C . GLU A 1 106 ? -29.872 13.269 25.964 1.00 75.06 106 GLU A C 1
ATOM 820 O O . GLU A 1 106 ? -28.965 12.464 26.177 1.00 75.06 106 GLU A O 1
ATOM 825 N N . ILE A 1 107 ? -31.058 12.893 25.494 1.00 77.12 107 ILE A N 1
ATOM 826 C CA . ILE A 1 107 ? -31.406 11.505 25.203 1.00 77.12 107 ILE A CA 1
ATOM 827 C C . ILE A 1 107 ? -31.142 11.234 23.722 1.00 77.12 107 ILE A C 1
ATOM 829 O O . ILE A 1 107 ? -31.822 11.756 22.842 1.00 77.12 107 ILE A O 1
ATOM 833 N N . LEU A 1 108 ? -30.163 10.381 23.455 1.00 75.88 108 LEU A N 1
ATOM 834 C CA . LEU A 1 108 ? -29.972 9.727 22.173 1.00 75.88 108 LEU A CA 1
ATOM 835 C C . LEU A 1 108 ? -30.942 8.551 22.098 1.00 75.88 108 LEU A C 1
ATOM 837 O O . LEU A 1 108 ? -30.862 7.640 22.916 1.00 75.88 108 LEU A O 1
ATOM 841 N N . ASN A 1 109 ? -31.856 8.557 21.132 1.00 80.06 109 ASN A N 1
ATOM 842 C CA . ASN A 1 109 ? -32.758 7.436 20.886 1.00 80.06 109 ASN A CA 1
ATOM 843 C C . ASN A 1 109 ? -32.534 6.898 19.477 1.00 80.06 109 ASN A C 1
ATOM 845 O O . ASN A 1 109 ? -32.828 7.594 18.507 1.00 80.06 109 ASN A O 1
ATOM 849 N N . ASN A 1 110 ? -31.990 5.683 19.385 1.00 80.94 110 ASN A N 1
ATOM 850 C CA . ASN A 1 110 ? -31.569 5.052 18.138 1.00 80.94 110 ASN A CA 1
ATOM 851 C C . ASN A 1 110 ? -30.752 6.006 17.246 1.00 80.94 110 ASN A C 1
ATOM 853 O O . ASN A 1 110 ? -30.953 6.097 16.035 1.00 80.94 110 ASN A O 1
ATOM 857 N N . ALA A 1 111 ? -29.869 6.785 17.873 1.00 80.00 111 ALA A N 1
ATOM 858 C CA . ALA A 1 111 ? -29.086 7.799 17.194 1.00 80.00 111 ALA A CA 1
ATOM 859 C C . ALA A 1 111 ? -27.919 7.142 16.456 1.00 80.00 111 ALA A C 1
ATOM 861 O O . ALA A 1 111 ? -27.156 6.377 17.050 1.00 80.00 111 ALA A O 1
ATOM 862 N N . LEU A 1 112 ? -27.763 7.478 15.177 1.00 82.25 112 LEU A N 1
ATOM 863 C CA . LEU A 1 112 ? -26.600 7.099 14.385 1.00 82.25 112 LEU A CA 1
ATOM 864 C C . LEU A 1 112 ? -25.400 7.963 14.792 1.00 82.25 112 LEU A C 1
ATOM 866 O O . LEU A 1 112 ? -25.434 9.184 14.641 1.00 82.25 112 LEU A O 1
ATOM 870 N N . LEU A 1 113 ? -24.333 7.326 15.266 1.00 82.75 113 LEU A N 1
ATOM 871 C CA . LEU A 1 113 ? -23.042 7.953 15.535 1.00 82.75 113 LEU A CA 1
ATOM 872 C C . LEU A 1 113 ? -22.016 7.451 14.521 1.00 82.75 113 LEU A C 1
ATOM 874 O O . LEU A 1 113 ? -21.828 6.246 14.364 1.00 82.75 113 LEU A O 1
ATOM 878 N N . TYR A 1 114 ? -21.318 8.365 13.852 1.00 83.94 114 TYR A N 1
ATOM 879 C CA . TYR A 1 114 ? -20.197 8.007 12.978 1.00 83.94 114 TYR A CA 1
ATOM 880 C C . TYR A 1 114 ? -18.955 7.720 13.819 1.00 83.94 114 TYR A C 1
ATOM 882 O O . TYR A 1 114 ? -18.684 8.447 14.771 1.00 83.94 114 TYR A O 1
ATOM 890 N N . VAL A 1 115 ? -18.180 6.690 13.485 1.00 86.31 115 VAL A N 1
ATOM 891 C CA . VAL A 1 115 ? -16.918 6.418 14.187 1.00 86.31 115 VAL A CA 1
ATOM 892 C C . VAL A 1 115 ? -15.823 7.272 13.553 1.00 86.31 115 VAL A C 1
ATOM 894 O O . VAL A 1 115 ? -15.286 6.945 12.499 1.00 86.31 115 VAL A O 1
ATOM 897 N N . GLY A 1 116 ? -15.537 8.419 14.171 1.00 83.62 116 GLY A N 1
ATOM 898 C CA . GLY A 1 116 ? -14.681 9.454 13.586 1.00 83.62 116 GLY A CA 1
ATOM 899 C C . GLY A 1 116 ? -13.192 9.276 13.878 1.00 83.62 116 GLY A C 1
ATOM 900 O O . GLY A 1 116 ? -12.362 9.621 13.036 1.00 83.62 116 GLY A O 1
ATOM 901 N N . LYS A 1 117 ? -12.848 8.718 15.046 1.00 88.62 117 LYS A N 1
ATOM 902 C CA . LYS A 1 117 ? -11.464 8.616 15.528 1.00 88.62 117 LYS A CA 1
ATOM 903 C C . LYS A 1 117 ? -11.197 7.265 16.199 1.00 88.62 117 LYS A C 1
ATOM 905 O O . LYS A 1 117 ? -12.020 6.765 16.965 1.00 88.62 117 LYS A O 1
ATOM 910 N N . VAL A 1 118 ? -10.015 6.696 15.964 1.00 93.38 118 VAL A N 1
ATOM 911 C CA . VAL A 1 118 ? -9.395 5.770 16.923 1.00 93.38 118 VAL A CA 1
ATOM 912 C C . VAL A 1 118 ? -8.615 6.614 17.920 1.00 93.38 118 VAL A C 1
ATOM 914 O O . VAL A 1 118 ? -7.727 7.368 17.527 1.00 93.38 118 VAL A O 1
ATOM 917 N N . GLY A 1 119 ? -8.989 6.535 19.191 1.00 91.62 119 GLY A N 1
ATOM 918 C CA . GLY A 1 119 ? -8.426 7.341 20.263 1.00 91.62 119 GLY A CA 1
ATOM 919 C C . GLY A 1 119 ? -6.942 7.078 20.495 1.00 91.62 119 GLY A C 1
ATOM 920 O O . GLY A 1 119 ? -6.391 6.038 20.123 1.00 91.62 119 GLY A O 1
ATOM 921 N N . ASP A 1 120 ? -6.299 8.036 21.149 1.00 90.81 120 ASP A N 1
ATOM 922 C CA . ASP A 1 120 ? -4.889 7.943 21.495 1.00 90.81 120 ASP A CA 1
ATOM 923 C C . ASP A 1 120 ? -4.663 6.723 22.395 1.00 90.81 120 ASP A C 1
ATOM 925 O O . ASP A 1 120 ? -5.409 6.473 23.343 1.00 90.81 120 ASP A O 1
ATOM 929 N N . ASN A 1 121 ? -3.620 5.951 22.100 1.00 92.88 121 ASN A N 1
ATOM 930 C CA . ASN A 1 121 ? -3.256 4.733 22.826 1.00 92.88 121 ASN A CA 1
ATOM 931 C C . ASN A 1 121 ? -4.332 3.626 22.904 1.00 92.88 121 ASN A C 1
ATOM 933 O O . ASN A 1 121 ? -4.158 2.694 23.695 1.00 92.88 121 ASN A O 1
ATOM 937 N N . ALA A 1 122 ? -5.406 3.678 22.104 1.00 93.06 122 ALA A N 1
ATOM 938 C CA . ALA A 1 122 ? -6.543 2.749 22.197 1.00 93.06 122 ALA A CA 1
ATOM 939 C C . ALA A 1 122 ? -6.138 1.257 22.189 1.00 93.06 122 ALA A C 1
ATOM 941 O O . ALA A 1 122 ? -6.668 0.437 22.949 1.00 93.06 122 ALA A O 1
ATOM 942 N N . PHE A 1 123 ? -5.149 0.918 21.360 1.00 94.06 123 PHE A N 1
ATOM 943 C CA . PHE A 1 123 ? -4.588 -0.423 21.202 1.00 94.06 123 PHE A CA 1
ATOM 944 C C . PHE A 1 123 ? -3.083 -0.496 21.520 1.00 94.06 123 PHE A C 1
ATOM 946 O O . PHE A 1 123 ? -2.399 -1.427 21.100 1.00 94.06 123 PHE A O 1
ATOM 953 N N . ASN A 1 124 ? -2.551 0.481 22.262 1.00 91.75 124 ASN A N 1
ATOM 954 C CA . ASN A 1 124 ? -1.131 0.545 22.610 1.00 91.75 124 ASN A CA 1
ATOM 955 C C . ASN A 1 124 ? -0.761 -0.485 23.687 1.00 91.75 124 ASN A C 1
ATOM 957 O O . ASN A 1 124 ? -1.136 -0.327 24.848 1.00 91.75 124 ASN A O 1
ATOM 961 N N . THR A 1 125 ? 0.050 -1.480 23.330 1.00 86.50 125 THR A N 1
ATOM 962 C CA . THR A 1 125 ? 0.456 -2.548 24.259 1.00 86.50 125 THR A CA 1
ATOM 963 C C . THR A 1 125 ? 1.491 -2.110 25.296 1.00 86.50 125 THR A C 1
ATOM 965 O O . THR A 1 125 ? 1.712 -2.822 26.272 1.00 86.50 125 THR A O 1
ATOM 968 N N . GLU A 1 126 ? 2.129 -0.951 25.113 1.00 85.19 126 GLU A N 1
ATOM 969 C CA . GLU A 1 126 ? 3.070 -0.384 26.087 1.00 85.19 126 GLU A CA 1
ATOM 970 C C . GLU A 1 126 ? 2.354 0.321 27.250 1.00 85.19 126 GLU A C 1
ATOM 972 O O . GLU A 1 126 ? 2.978 0.637 28.262 1.00 85.19 126 GLU A O 1
ATOM 977 N N . VAL A 1 127 ? 1.044 0.554 27.138 1.00 82.69 127 VAL A N 1
ATOM 978 C CA . VAL A 1 127 ? 0.217 1.015 28.255 1.00 82.69 127 VAL A CA 1
ATOM 979 C C . VAL A 1 127 ? -0.285 -0.217 29.005 1.00 82.69 127 VAL A C 1
ATOM 981 O O . VAL A 1 127 ? -0.953 -1.069 28.424 1.00 82.69 127 VAL A O 1
ATOM 984 N N . SER A 1 128 ? 0.013 -0.311 30.305 1.00 64.69 128 SER A N 1
ATOM 985 C CA . SER A 1 128 ? -0.173 -1.522 31.130 1.00 64.69 128 SER A CA 1
ATOM 986 C C . SER A 1 128 ? -1.588 -2.121 31.118 1.00 64.69 128 SER A C 1
ATOM 988 O O . SER A 1 128 ? -1.740 -3.317 31.349 1.00 64.69 128 SER A O 1
ATOM 990 N N . ASN A 1 129 ? -2.614 -1.325 30.801 1.00 68.69 129 ASN A N 1
ATOM 991 C CA . ASN A 1 129 ? -4.015 -1.760 30.737 1.00 68.69 129 ASN A CA 1
ATOM 992 C C . ASN A 1 129 ? -4.514 -2.087 29.308 1.00 68.69 129 ASN A C 1
ATOM 994 O O . ASN A 1 129 ? -5.672 -2.472 29.132 1.00 68.69 129 ASN A O 1
ATOM 998 N N . ASN A 1 130 ? -3.659 -1.951 28.288 1.00 72.50 130 ASN A N 1
ATOM 999 C CA . ASN A 1 130 ? -3.999 -2.047 26.862 1.00 72.50 130 ASN A CA 1
ATOM 1000 C C . ASN A 1 130 ? -3.162 -3.105 26.118 1.00 72.50 130 ASN A C 1
ATOM 1002 O O . ASN A 1 130 ? -2.910 -2.984 24.923 1.00 72.50 130 ASN A O 1
ATOM 1006 N N . ALA A 1 131 ? -2.738 -4.173 26.795 1.00 79.69 131 ALA A N 1
ATOM 1007 C CA . ALA A 1 131 ? -2.084 -5.292 26.122 1.00 79.69 131 ALA A CA 1
ATOM 1008 C C . ALA A 1 131 ? -3.093 -6.091 25.272 1.00 79.69 131 ALA A C 1
ATOM 1010 O O . ALA A 1 131 ? -4.099 -6.563 25.795 1.00 79.69 131 ALA A O 1
ATOM 1011 N N . TYR A 1 132 ? -2.792 -6.283 23.983 1.00 88.06 132 TYR A N 1
ATOM 1012 C CA . TYR A 1 132 ? -3.559 -7.128 23.052 1.00 88.06 132 TYR A CA 1
ATOM 1013 C C . TYR A 1 132 ? -2.632 -8.199 22.449 1.00 88.06 132 TYR A C 1
ATOM 1015 O O . TYR A 1 132 ? -2.226 -8.098 21.288 1.00 88.06 132 TYR A O 1
ATOM 1023 N N . PRO A 1 133 ? -2.220 -9.210 23.240 1.00 84.69 133 PRO A N 1
ATOM 1024 C CA . PRO A 1 133 ? -1.137 -10.135 22.887 1.00 84.69 133 PRO A CA 1
ATOM 1025 C C . PRO A 1 133 ? -1.458 -11.075 21.720 1.00 84.69 133 PRO A C 1
ATOM 1027 O O . PRO A 1 133 ? -0.555 -11.746 21.225 1.00 84.69 133 PRO A O 1
ATOM 1030 N N . ASN A 1 134 ? -2.720 -11.154 21.293 1.00 90.81 134 ASN A N 1
ATOM 1031 C CA . ASN A 1 134 ? -3.174 -12.027 20.213 1.00 90.81 134 ASN A CA 1
ATOM 1032 C C . ASN A 1 134 ? -3.621 -11.271 18.963 1.00 90.81 134 ASN A C 1
ATOM 1034 O O . ASN A 1 134 ? -3.968 -11.927 17.989 1.00 90.81 134 ASN A O 1
ATOM 1038 N N . LEU A 1 135 ? -3.607 -9.937 18.964 1.00 93.94 135 LEU A N 1
ATOM 1039 C CA . LEU A 1 135 ? -4.155 -9.149 17.865 1.00 93.94 135 LEU A CA 1
ATOM 1040 C C . LEU A 1 135 ? -3.300 -9.298 16.597 1.00 93.94 135 LEU A C 1
ATOM 1042 O O . LEU A 1 135 ? -2.130 -8.915 16.577 1.00 93.94 135 LEU A O 1
ATOM 1046 N N . VAL A 1 136 ? -3.902 -9.856 15.544 1.00 93.81 136 VAL A N 1
ATOM 1047 C CA . VAL A 1 136 ? -3.265 -10.152 14.251 1.00 93.81 136 VAL A CA 1
ATOM 1048 C C . VAL A 1 136 ? -3.807 -9.278 13.122 1.00 93.81 136 VAL A C 1
ATOM 1050 O O . VAL A 1 136 ? -3.056 -8.968 12.192 1.00 93.81 136 VAL A O 1
ATOM 1053 N N . ALA A 1 137 ? -5.075 -8.870 13.192 1.00 93.94 137 ALA A N 1
ATOM 1054 C CA . ALA A 1 137 ? -5.737 -8.114 12.135 1.00 93.94 137 ALA A CA 1
ATOM 1055 C C . ALA A 1 137 ? -6.550 -6.930 12.677 1.00 93.94 137 ALA A C 1
ATOM 1057 O O . ALA A 1 137 ? -7.233 -7.038 13.695 1.00 93.94 137 ALA A O 1
ATOM 1058 N N . VAL A 1 138 ? -6.489 -5.800 11.973 1.00 95.00 138 VAL A N 1
ATOM 1059 C CA . VAL A 1 138 ? -7.323 -4.621 12.229 1.00 95.00 138 VAL A CA 1
ATOM 1060 C C . VAL A 1 138 ? -7.999 -4.198 10.933 1.00 95.00 138 VAL A C 1
ATOM 1062 O O . VAL A 1 138 ? -7.330 -3.946 9.928 1.00 95.00 138 VAL A O 1
ATOM 1065 N N . GLN A 1 139 ? -9.320 -4.065 10.980 1.00 92.69 139 GLN A N 1
ATOM 1066 C CA . GLN A 1 139 ? -10.125 -3.471 9.927 1.00 92.69 139 GLN A CA 1
ATOM 1067 C C . GLN A 1 139 ? -10.809 -2.206 10.452 1.00 92.69 139 GLN A C 1
ATOM 1069 O O . GLN A 1 139 ? -11.558 -2.255 11.422 1.00 92.69 139 GLN A O 1
ATOM 1074 N N . LEU A 1 140 ? -10.580 -1.076 9.792 1.00 90.31 140 LEU A N 1
ATOM 1075 C CA . LEU A 1 140 ? -11.264 0.186 10.049 1.00 90.31 140 LEU A CA 1
ATOM 1076 C C . LEU A 1 140 ? -12.320 0.426 8.973 1.00 90.31 140 LEU A C 1
ATOM 1078 O O . LEU A 1 140 ? -12.047 0.227 7.791 1.00 90.31 140 LEU A O 1
ATOM 1082 N N . GLY A 1 141 ? -13.503 0.879 9.371 1.00 85.06 141 GLY A N 1
ATOM 1083 C CA . GLY A 1 141 ? -14.471 1.512 8.482 1.00 85.06 141 GLY A CA 1
ATOM 1084 C C . GLY A 1 141 ? -14.042 2.935 8.122 1.00 85.06 141 GLY A C 1
ATOM 1085 O O . GLY A 1 141 ? -12.856 3.267 8.126 1.00 85.06 141 GLY A O 1
ATOM 1086 N N . ASN A 1 142 ? -15.016 3.804 7.859 1.00 79.00 142 ASN A N 1
ATOM 1087 C CA . ASN A 1 142 ? -14.798 5.190 7.448 1.00 79.00 142 ASN A CA 1
ATOM 1088 C C . ASN A 1 142 ? -14.325 6.106 8.598 1.00 79.00 142 ASN A C 1
ATOM 1090 O O . ASN A 1 142 ? -14.984 7.086 8.927 1.00 79.00 142 ASN A O 1
ATOM 1094 N N . VAL A 1 143 ? -13.187 5.779 9.211 1.00 84.56 143 VAL A N 1
ATOM 1095 C CA . VAL A 1 143 ? -12.542 6.558 10.276 1.00 84.56 143 VAL A CA 1
ATOM 1096 C C . VAL A 1 143 ? -11.719 7.696 9.666 1.00 84.56 143 VAL A C 1
ATOM 1098 O O . VAL A 1 143 ? -11.048 7.501 8.652 1.00 84.56 143 VAL A O 1
ATOM 1101 N N . ALA A 1 144 ? -11.765 8.879 10.286 1.00 81.50 144 ALA A N 1
ATOM 1102 C CA . ALA A 1 144 ? -11.066 10.084 9.832 1.00 81.50 144 ALA A CA 1
ATOM 1103 C C . ALA A 1 144 ? -9.676 10.250 10.457 1.00 81.50 144 ALA A C 1
ATOM 1105 O O . ALA A 1 144 ? -8.786 10.819 9.830 1.00 81.50 144 ALA A O 1
ATOM 1106 N N . VAL A 1 145 ? -9.507 9.796 11.702 1.00 85.56 145 VAL A N 1
ATOM 1107 C CA . VAL A 1 145 ? -8.295 10.023 12.497 1.00 85.56 145 VAL A CA 1
ATOM 1108 C C . VAL A 1 145 ? -7.855 8.744 13.201 1.00 85.56 145 VAL A C 1
ATOM 1110 O O . VAL A 1 145 ? -8.639 8.100 13.897 1.00 85.56 145 VAL A O 1
ATOM 1113 N N . ILE A 1 146 ? -6.575 8.407 13.073 1.00 90.25 146 ILE A N 1
ATOM 1114 C CA . ILE A 1 146 ? -5.876 7.458 13.940 1.00 90.25 146 ILE A CA 1
ATOM 1115 C C . ILE A 1 146 ? -5.042 8.276 14.924 1.00 90.25 146 ILE A C 1
ATOM 1117 O O . ILE A 1 146 ? -4.117 8.978 14.516 1.00 90.25 146 ILE A O 1
ATOM 1121 N N . GLY A 1 147 ? -5.402 8.196 16.205 1.00 89.19 147 GLY A N 1
ATOM 1122 C CA . GLY A 1 147 ? -4.816 8.989 17.278 1.00 89.19 147 GLY A CA 1
ATOM 1123 C C . GLY A 1 147 ? -3.360 8.654 17.595 1.00 89.19 147 GLY A C 1
ATOM 1124 O O . GLY A 1 147 ? -2.818 7.639 17.141 1.00 89.19 147 GLY A O 1
ATOM 1125 N N . VAL A 1 148 ? -2.723 9.489 18.419 1.00 88.44 148 VAL A N 1
ATOM 1126 C CA . VAL A 1 148 ? -1.324 9.311 18.839 1.00 88.44 148 VAL A CA 1
ATOM 1127 C C . VAL A 1 148 ? -1.114 7.920 19.434 1.00 88.44 148 VAL A C 1
ATOM 1129 O O . VAL A 1 148 ? -1.779 7.523 20.394 1.00 88.44 148 VAL A O 1
ATOM 1132 N N . SER A 1 149 ? -0.152 7.174 18.882 1.00 90.81 149 SER A N 1
ATOM 1133 C CA . SER A 1 149 ? 0.190 5.821 19.349 1.00 90.81 149 SER A CA 1
ATOM 1134 C C . SER A 1 149 ? -0.998 4.851 19.443 1.00 90.81 149 SER A C 1
ATOM 1136 O O . SER A 1 149 ? -0.934 3.895 20.213 1.00 90.81 149 SER A O 1
ATOM 1138 N N . ALA A 1 150 ? -2.082 5.072 18.688 1.00 93.19 150 ALA A N 1
ATOM 1139 C CA . ALA A 1 150 ? -3.293 4.254 18.759 1.00 93.19 150 ALA A CA 1
ATOM 1140 C C . ALA A 1 150 ? -3.003 2.754 18.585 1.00 93.19 150 ALA A C 1
ATOM 1142 O O . ALA A 1 150 ? -3.510 1.949 19.359 1.00 93.19 150 ALA A O 1
ATOM 1143 N N . PHE A 1 151 ? -2.138 2.390 17.637 1.00 93.00 151 PHE A N 1
ATOM 1144 C CA . PHE A 1 151 ? -1.684 1.028 17.358 1.00 93.00 151 PHE A CA 1
ATOM 1145 C C . PHE A 1 151 ? -0.162 0.935 17.518 1.00 93.00 151 PHE A C 1
ATOM 1147 O O . PHE A 1 151 ? 0.592 0.888 16.542 1.00 93.00 151 PHE A O 1
ATOM 1154 N N . ARG A 1 152 ? 0.307 0.947 18.768 1.00 90.00 152 ARG A N 1
ATOM 1155 C CA . ARG A 1 152 ? 1.737 0.881 19.095 1.00 90.00 152 ARG A CA 1
ATOM 1156 C C . ARG A 1 152 ? 2.125 -0.467 19.693 1.00 90.00 152 ARG A C 1
ATOM 1158 O O . ARG A 1 152 ? 1.451 -0.978 20.585 1.00 90.00 152 ARG A O 1
ATOM 1165 N N . ASN A 1 153 ? 3.253 -1.001 19.219 1.00 89.62 153 ASN A N 1
ATOM 1166 C CA . ASN A 1 153 ? 3.906 -2.203 19.749 1.00 89.62 153 ASN A CA 1
ATOM 1167 C C . ASN A 1 153 ? 3.020 -3.469 19.711 1.00 89.62 153 ASN A C 1
ATOM 1169 O O . ASN A 1 153 ? 3.086 -4.340 20.581 1.00 89.62 153 ASN A O 1
ATOM 1173 N N . ILE A 1 154 ? 2.174 -3.595 18.687 1.00 90.56 154 ILE A N 1
ATOM 1174 C CA . ILE A 1 154 ? 1.358 -4.794 18.475 1.00 90.56 154 ILE A CA 1
ATOM 1175 C C . ILE A 1 154 ? 2.188 -5.775 17.648 1.00 90.56 154 ILE A C 1
ATOM 1177 O O . ILE A 1 154 ? 2.155 -5.782 16.418 1.00 90.56 154 ILE A O 1
ATOM 1181 N N . SER A 1 155 ? 2.990 -6.588 18.334 1.00 86.06 155 SER A N 1
ATOM 1182 C CA . SER A 1 155 ? 4.000 -7.434 17.692 1.00 86.06 155 SER A CA 1
ATOM 1183 C C . SER A 1 155 ? 3.418 -8.480 16.744 1.00 86.06 155 SER A C 1
ATOM 1185 O O . SER A 1 155 ? 4.112 -8.889 15.828 1.00 86.06 155 SER A O 1
ATOM 1187 N N . ARG A 1 156 ? 2.169 -8.918 16.919 1.00 90.81 156 ARG A N 1
ATOM 1188 C CA . ARG A 1 156 ? 1.536 -9.940 16.065 1.00 90.81 156 ARG A CA 1
ATOM 1189 C C . ARG A 1 156 ? 0.677 -9.369 14.943 1.00 90.81 156 ARG A C 1
ATOM 1191 O O . ARG A 1 156 ? 0.173 -10.149 14.141 1.00 90.81 156 ARG A O 1
ATOM 1198 N N . LEU A 1 157 ? 0.520 -8.048 14.878 1.00 90.94 157 LEU A N 1
ATOM 1199 C CA . LEU A 1 157 ? -0.283 -7.402 13.850 1.00 90.94 157 LEU A CA 1
ATOM 1200 C C . LEU A 1 157 ? 0.362 -7.647 12.486 1.00 90.94 157 LEU A C 1
ATOM 1202 O O . LEU A 1 157 ? 1.472 -7.185 12.237 1.00 90.94 157 LEU A O 1
ATOM 1206 N N . THR A 1 158 ? -0.344 -8.372 11.624 1.00 88.44 158 THR A N 1
ATOM 1207 C CA . THR A 1 158 ? 0.091 -8.677 10.254 1.00 88.44 158 THR A CA 1
ATOM 1208 C C . THR A 1 158 ? -0.696 -7.891 9.219 1.00 88.44 158 THR A C 1
ATOM 1210 O O . THR A 1 158 ? -0.135 -7.494 8.202 1.00 88.44 158 THR A O 1
ATOM 1213 N N . THR A 1 159 ? -1.977 -7.632 9.487 1.00 88.44 159 THR A N 1
ATOM 1214 C CA . THR A 1 159 ? -2.894 -7.022 8.523 1.00 88.44 159 THR A CA 1
ATOM 1215 C C . THR A 1 159 ? -3.568 -5.798 9.124 1.00 88.44 159 THR A C 1
ATOM 1217 O O . THR A 1 159 ? -4.181 -5.875 10.187 1.00 88.44 159 THR A O 1
ATOM 1220 N N . PHE A 1 160 ? -3.483 -4.671 8.425 1.00 90.31 160 PHE A N 1
ATOM 1221 C CA . PHE A 1 160 ? -4.160 -3.434 8.785 1.00 90.31 160 PHE A CA 1
ATOM 1222 C C . PHE A 1 160 ? -4.848 -2.851 7.554 1.00 90.31 160 PHE A C 1
ATOM 1224 O O . PHE A 1 160 ? -4.187 -2.487 6.580 1.00 90.31 160 PHE A O 1
ATOM 1231 N N . VAL A 1 161 ? -6.175 -2.763 7.580 1.00 86.56 161 VAL A N 1
ATOM 1232 C CA . VAL A 1 161 ? -6.975 -2.317 6.435 1.00 86.56 161 VAL A CA 1
ATOM 1233 C C . VAL A 1 161 ? -7.943 -1.233 6.871 1.00 86.56 161 VAL A C 1
ATOM 1235 O O . VAL A 1 161 ? -8.799 -1.460 7.712 1.00 86.56 161 VAL A O 1
ATOM 1238 N N . HIS A 1 162 ? -7.871 -0.070 6.244 1.00 85.62 162 HIS A N 1
ATOM 1239 C CA . HIS A 1 162 ? -8.893 0.966 6.318 1.00 85.62 162 HIS A CA 1
ATOM 1240 C C . HIS A 1 162 ? -9.776 0.872 5.082 1.00 85.62 162 HIS A C 1
ATOM 1242 O O . HIS A 1 162 ? -9.323 1.198 3.995 1.00 85.62 162 HIS A O 1
ATOM 1248 N N . LYS A 1 163 ? -11.005 0.375 5.225 1.00 74.44 163 LYS A N 1
ATOM 1249 C CA . LYS A 1 163 ? -11.973 0.274 4.132 1.00 74.44 163 LYS A CA 1
ATOM 1250 C C . LYS A 1 163 ? -12.736 1.583 4.001 1.00 74.44 163 LYS A C 1
ATOM 1252 O O . LYS A 1 163 ? -13.402 2.029 4.934 1.00 74.44 163 LYS A O 1
ATOM 1257 N N . ASP A 1 164 ? -12.734 2.123 2.790 1.00 63.88 164 ASP A N 1
ATOM 1258 C CA . ASP A 1 164 ? -13.756 3.073 2.388 1.00 63.88 164 ASP A CA 1
ATOM 1259 C C . ASP A 1 164 ? -14.972 2.276 1.909 1.00 63.88 164 ASP A C 1
ATOM 1261 O O . ASP A 1 164 ? -14.979 1.717 0.815 1.00 63.88 164 ASP A O 1
ATOM 1265 N N . THR A 1 165 ? -15.995 2.155 2.753 1.00 51.50 165 THR A N 1
ATOM 1266 C CA . THR A 1 165 ? -17.247 1.495 2.361 1.00 51.50 165 THR A CA 1
ATOM 1267 C C . THR A 1 165 ? -18.153 2.408 1.529 1.00 51.50 165 THR A C 1
ATOM 1269 O O . THR A 1 165 ? -19.331 2.095 1.377 1.00 51.50 165 THR A O 1
ATOM 1272 N N . SER A 1 166 ? -17.670 3.538 0.994 1.00 47.31 166 SER A N 1
ATOM 1273 C CA . SER A 1 166 ? -18.501 4.473 0.231 1.00 47.31 166 SER A CA 1
ATOM 1274 C C . SER A 1 166 ? -18.798 4.034 -1.212 1.00 47.31 166 SER A C 1
ATOM 1276 O O . SER A 1 166 ? -18.528 4.722 -2.187 1.00 47.31 166 SER A O 1
ATOM 1278 N N . VAL A 1 167 ? -19.576 2.957 -1.333 1.00 40.66 167 VAL A N 1
ATOM 1279 C CA . VAL A 1 167 ? -20.789 3.028 -2.162 1.00 40.66 167 VAL A CA 1
ATOM 1280 C C . VAL A 1 167 ? -21.877 3.652 -1.280 1.00 40.66 167 VAL A C 1
ATOM 1282 O O . VAL A 1 167 ? -22.785 2.972 -0.817 1.00 40.66 167 VAL A O 1
ATOM 1285 N N . ILE A 1 168 ? -21.753 4.937 -0.930 1.00 41.81 168 ILE A N 1
ATOM 1286 C CA . ILE A 1 168 ? -22.729 5.605 -0.056 1.00 41.81 168 ILE A CA 1
ATOM 1287 C C . ILE A 1 168 ? -23.172 6.906 -0.724 1.00 41.81 168 ILE A C 1
ATOM 1289 O O . ILE A 1 168 ? -22.510 7.938 -0.690 1.00 41.81 168 ILE A O 1
ATOM 1293 N N . THR A 1 169 ? -24.365 6.829 -1.301 1.00 34.88 169 THR A N 1
ATOM 1294 C CA . THR A 1 169 ? -25.192 7.894 -1.886 1.00 34.88 169 THR A CA 1
ATOM 1295 C C . THR A 1 169 ? -25.710 8.921 -0.863 1.00 34.88 169 THR A C 1
ATOM 1297 O O . THR A 1 169 ? -26.552 9.755 -1.184 1.00 34.88 169 THR A O 1
ATOM 1300 N N . THR A 1 170 ? -25.190 8.914 0.364 1.00 40.69 170 THR A N 1
ATOM 1301 C CA . THR A 1 170 ? -25.508 9.862 1.435 1.00 40.69 170 THR A CA 1
ATOM 1302 C C . THR A 1 170 ? -24.204 10.388 2.020 1.00 40.69 170 THR A C 1
ATOM 1304 O O . THR A 1 170 ? -23.407 9.619 2.551 1.00 40.69 170 THR A O 1
ATOM 1307 N N . ARG A 1 171 ? -23.971 11.699 1.890 1.00 45.84 171 ARG A N 1
ATOM 1308 C CA . ARG A 1 171 ? -22.768 12.397 2.370 1.00 45.84 171 ARG A CA 1
ATOM 1309 C C . ARG A 1 171 ? -22.446 11.994 3.814 1.00 45.84 171 ARG A C 1
ATOM 1311 O O . ARG A 1 171 ? -23.188 12.357 4.724 1.00 45.84 171 ARG A O 1
ATOM 1318 N N . SER A 1 172 ? -21.344 11.270 4.014 1.00 54.00 172 SER A N 1
ATOM 1319 C CA . SER A 1 172 ? -20.764 11.091 5.346 1.00 54.00 172 SER A CA 1
ATOM 1320 C C . SER A 1 172 ? -20.412 12.476 5.913 1.00 54.00 172 SER A C 1
ATOM 1322 O O . SER A 1 172 ? -19.835 13.289 5.189 1.00 54.00 172 SER A O 1
ATOM 1324 N N . PRO A 1 173 ? -20.748 12.785 7.176 1.00 54.16 173 PRO A N 1
ATOM 1325 C CA . PRO A 1 173 ? -20.365 14.040 7.822 1.00 54.16 173 PRO A CA 1
ATOM 1326 C C . PRO A 1 173 ? -18.887 14.072 8.230 1.00 54.16 173 PRO A C 1
ATOM 1328 O O . PRO A 1 173 ? -18.388 15.115 8.656 1.00 54.16 173 PRO A O 1
ATOM 1331 N N . ILE A 1 174 ? -18.181 12.947 8.100 1.00 57.72 174 ILE A N 1
ATOM 1332 C CA . ILE A 1 174 ? -16.722 12.928 8.089 1.00 57.72 174 ILE A CA 1
ATOM 1333 C C . ILE A 1 174 ? -16.318 13.499 6.736 1.00 57.72 174 ILE A C 1
ATOM 1335 O O . ILE A 1 174 ? -16.565 12.868 5.707 1.00 57.72 174 ILE A O 1
ATOM 1339 N N . MET A 1 175 ? -15.766 14.713 6.737 1.00 54.44 175 MET A N 1
ATOM 1340 C CA . MET A 1 175 ? -15.479 15.439 5.505 1.00 54.44 175 MET A CA 1
ATOM 1341 C C . MET A 1 175 ? -14.555 14.622 4.598 1.00 54.44 175 MET A C 1
ATOM 1343 O O . MET A 1 175 ? -13.736 13.837 5.082 1.00 54.44 175 MET A O 1
ATOM 1347 N N . ASN A 1 176 ? -14.667 14.831 3.283 1.00 54.88 176 ASN A N 1
ATOM 1348 C CA . ASN A 1 176 ? -13.869 14.196 2.218 1.00 54.88 176 ASN A CA 1
ATOM 1349 C C . ASN A 1 176 ? -12.356 14.522 2.273 1.00 54.88 176 ASN A C 1
ATOM 1351 O O . ASN A 1 176 ? -11.664 14.399 1.269 1.00 54.88 176 ASN A O 1
ATOM 1355 N N . ASN A 1 177 ? -11.840 14.948 3.422 1.00 59.38 177 ASN A N 1
ATOM 1356 C CA . ASN A 1 177 ? -10.434 15.264 3.630 1.00 59.38 177 ASN A CA 1
ATOM 1357 C C . ASN A 1 177 ? -9.605 13.985 3.808 1.00 59.38 177 ASN A C 1
ATOM 1359 O O . ASN A 1 177 ? -10.142 12.917 4.113 1.00 59.38 177 ASN A O 1
ATOM 1363 N N . ASP A 1 178 ? -8.294 14.097 3.637 1.00 69.00 178 ASP A N 1
ATOM 1364 C CA . ASP A 1 178 ? -7.347 13.014 3.896 1.00 69.00 178 ASP A CA 1
ATOM 1365 C C . ASP A 1 178 ? -7.510 12.477 5.333 1.00 69.00 178 ASP A C 1
ATOM 1367 O O . ASP A 1 178 ? -7.750 13.234 6.282 1.00 69.00 178 ASP A O 1
ATOM 1371 N N . MET A 1 179 ? -7.385 11.158 5.500 1.00 78.62 179 MET A N 1
ATOM 1372 C CA . MET A 1 179 ? -7.351 10.527 6.817 1.00 78.62 179 MET A CA 1
ATOM 1373 C C . MET A 1 179 ? -6.072 10.952 7.541 1.00 78.62 179 MET A C 1
ATOM 1375 O O . MET A 1 179 ? -4.984 10.845 6.982 1.00 78.62 179 MET A O 1
ATOM 1379 N N . LEU A 1 180 ? -6.181 11.388 8.794 1.00 79.31 180 LEU A N 1
ATOM 1380 C CA . LEU A 1 180 ? -5.018 11.705 9.618 1.00 79.31 180 LEU A CA 1
ATOM 1381 C C . LEU A 1 180 ? -4.479 10.461 10.307 1.00 79.31 180 LEU A C 1
ATOM 1383 O O . LEU A 1 180 ? -5.226 9.749 10.977 1.00 79.31 180 LEU A O 1
ATOM 1387 N N . ILE A 1 181 ? -3.167 10.279 10.256 1.00 84.19 181 ILE A N 1
ATOM 1388 C CA . ILE A 1 181 ? -2.439 9.406 11.170 1.00 84.19 181 ILE A CA 1
ATOM 1389 C C . ILE A 1 181 ? -1.543 10.293 12.028 1.00 84.19 181 ILE A C 1
ATOM 1391 O O . ILE A 1 181 ? -0.529 10.825 11.566 1.00 84.19 181 ILE A O 1
ATOM 1395 N N . GLU A 1 182 ? -1.950 10.478 13.282 1.00 82.88 182 GLU A N 1
ATOM 1396 C CA . GLU A 1 182 ? -1.201 11.261 14.260 1.00 82.88 182 GLU A CA 1
ATOM 1397 C C . GLU A 1 182 ? 0.120 10.563 14.622 1.00 82.88 182 GLU A C 1
ATOM 1399 O O . GLU A 1 182 ? 0.391 9.424 14.233 1.00 82.88 182 GLU A O 1
ATOM 1404 N N . ASN A 1 183 ? 0.979 11.266 15.363 1.00 82.50 183 ASN A N 1
ATOM 1405 C CA . ASN A 1 183 ? 2.329 10.815 15.692 1.00 82.50 183 ASN A CA 1
ATOM 1406 C C . ASN A 1 183 ? 2.343 9.376 16.238 1.00 82.50 183 ASN A C 1
ATOM 1408 O O . ASN A 1 183 ? 1.697 9.070 17.245 1.00 82.50 183 ASN A O 1
ATOM 1412 N N . GLN A 1 184 ? 3.099 8.496 15.573 1.00 83.56 184 GLN A N 1
ATOM 1413 C CA . GLN A 1 184 ? 3.244 7.087 15.939 1.00 83.56 184 GLN A CA 1
ATOM 1414 C C . GLN A 1 184 ? 1.921 6.304 15.961 1.00 83.56 184 GLN A C 1
ATOM 1416 O O . GLN A 1 184 ? 1.874 5.225 16.555 1.00 83.56 184 GLN A O 1
ATOM 1421 N N . GLY A 1 185 ? 0.864 6.810 15.313 1.00 86.06 185 GLY A N 1
ATOM 1422 C CA . GLY A 1 185 ? -0.486 6.243 15.346 1.00 86.06 185 GLY A CA 1
ATOM 1423 C C . GLY A 1 185 ? -0.547 4.773 14.940 1.00 86.06 185 GLY A C 1
ATOM 1424 O O . GLY A 1 185 ? -1.328 4.016 15.505 1.00 86.06 185 GLY A O 1
ATOM 1425 N N . ILE A 1 186 ? 0.345 4.345 14.046 1.00 87.31 186 ILE A N 1
ATOM 1426 C CA . ILE A 1 186 ? 0.682 2.939 13.809 1.00 87.31 186 ILE A CA 1
ATOM 1427 C C . ILE A 1 186 ? 2.200 2.850 13.930 1.00 87.31 186 ILE A C 1
ATOM 1429 O O . ILE A 1 186 ? 2.884 3.437 13.110 1.00 87.31 186 ILE A O 1
ATOM 1433 N N . SER A 1 187 ? 2.755 2.200 14.954 1.00 84.94 187 SER A N 1
ATOM 1434 C CA . SER A 1 187 ? 4.215 2.175 15.169 1.00 84.94 187 SER A CA 1
ATOM 1435 C C . SER A 1 187 ? 4.683 0.929 15.921 1.00 84.94 187 SER A C 1
ATOM 1437 O O . SER A 1 187 ? 3.910 0.299 16.642 1.00 84.94 187 SER A O 1
ATOM 1439 N N . LYS A 1 188 ? 5.957 0.536 15.748 1.00 82.62 188 LYS A N 1
ATOM 1440 C CA . LYS A 1 188 ? 6.545 -0.681 16.361 1.00 82.62 188 LYS A CA 1
ATOM 1441 C C . LYS A 1 188 ? 5.731 -1.971 16.133 1.00 82.62 188 LYS A C 1
ATOM 1443 O O . LYS A 1 188 ? 5.816 -2.924 16.903 1.00 82.62 188 LYS A O 1
ATOM 1448 N N . CYS A 1 189 ? 4.913 -2.004 15.086 1.00 84.69 189 CYS A N 1
ATOM 1449 C CA . CYS A 1 189 ? 4.169 -3.187 14.675 1.00 84.69 189 CYS A CA 1
ATOM 1450 C C . CYS A 1 189 ? 5.013 -3.906 13.621 1.00 84.69 189 CYS A C 1
ATOM 1452 O O . CYS A 1 189 ? 4.851 -3.680 12.425 1.00 84.69 189 CYS A O 1
ATOM 1454 N N . ASN A 1 190 ? 6.004 -4.670 14.081 1.00 78.62 190 ASN A N 1
ATOM 1455 C CA . ASN A 1 190 ? 7.132 -5.135 13.257 1.00 78.62 190 ASN A CA 1
ATOM 1456 C C . ASN A 1 190 ? 6.832 -6.353 12.370 1.00 78.62 190 ASN A C 1
ATOM 1458 O O . ASN A 1 190 ? 7.711 -6.787 11.629 1.00 78.62 190 ASN A O 1
ATOM 1462 N N . ASN A 1 191 ? 5.619 -6.900 12.453 1.00 82.50 191 ASN A N 1
ATOM 1463 C CA . ASN A 1 191 ? 5.186 -8.040 11.648 1.00 82.50 191 ASN A CA 1
ATOM 1464 C C . ASN A 1 191 ? 4.078 -7.675 10.651 1.00 82.50 191 ASN A C 1
ATOM 1466 O O . ASN A 1 191 ? 3.476 -8.581 10.072 1.00 82.50 191 ASN A O 1
ATOM 1470 N N . ILE A 1 192 ? 3.810 -6.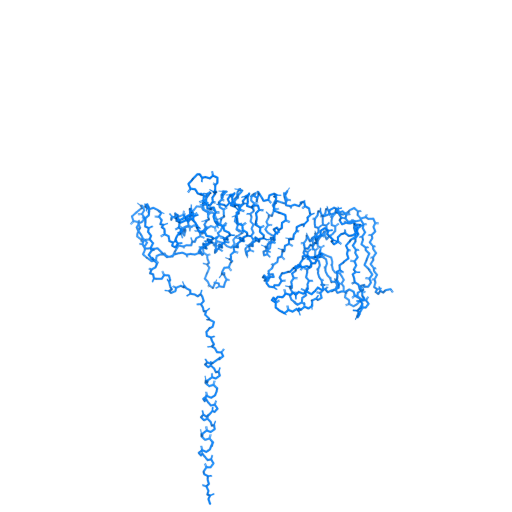379 10.429 1.00 81.88 192 ILE A N 1
ATOM 1471 C CA . ILE A 1 192 ? 2.808 -5.957 9.447 1.00 81.88 192 ILE A CA 1
ATOM 1472 C C . ILE A 1 192 ? 3.304 -6.380 8.064 1.00 81.88 192 ILE A C 1
ATOM 1474 O O . ILE A 1 192 ? 4.277 -5.843 7.538 1.00 81.88 192 ILE A O 1
ATOM 1478 N N . SER A 1 193 ? 2.611 -7.339 7.460 1.00 76.25 193 SER A N 1
ATOM 1479 C CA . SER A 1 193 ? 2.825 -7.767 6.081 1.00 76.25 193 SER A CA 1
ATOM 1480 C C . SER A 1 193 ? 1.922 -7.003 5.113 1.00 76.25 193 SER A C 1
ATOM 1482 O O . SER A 1 193 ? 2.286 -6.825 3.953 1.00 76.25 193 SER A O 1
ATOM 1484 N N . MET A 1 194 ? 0.779 -6.495 5.583 1.00 76.75 194 MET A N 1
ATOM 1485 C CA . MET A 1 194 ? -0.181 -5.751 4.775 1.00 76.75 194 MET A CA 1
ATOM 1486 C C . MET A 1 194 ? -0.704 -4.517 5.502 1.00 76.75 194 MET A C 1
ATOM 1488 O O . MET A 1 194 ? -1.281 -4.609 6.585 1.00 76.75 194 MET A O 1
ATOM 1492 N N . LEU A 1 195 ? -0.588 -3.373 4.838 1.00 82.19 195 LEU A N 1
ATOM 1493 C CA . LEU A 1 195 ? -1.130 -2.102 5.277 1.00 82.19 195 LEU A CA 1
ATOM 1494 C C . LEU A 1 195 ? -1.868 -1.431 4.121 1.00 82.19 195 LEU A C 1
ATOM 1496 O O . LEU A 1 195 ? -1.264 -1.106 3.101 1.00 82.19 195 LEU A O 1
ATOM 1500 N N . ARG A 1 196 ? -3.175 -1.226 4.264 1.00 77.56 196 ARG A N 1
ATOM 1501 C CA . ARG A 1 196 ? -4.018 -0.711 3.188 1.00 77.56 196 ARG A CA 1
ATOM 1502 C C . ARG A 1 196 ? -4.899 0.430 3.642 1.00 77.56 196 ARG A C 1
ATOM 1504 O O . ARG A 1 196 ? -5.643 0.291 4.606 1.00 77.56 196 ARG A O 1
ATOM 1511 N N . PHE A 1 197 ? -4.887 1.497 2.859 1.00 77.62 197 PHE A N 1
ATOM 1512 C CA . PHE A 1 197 ? -5.821 2.604 2.979 1.00 77.62 197 PHE A CA 1
ATOM 1513 C C . PHE A 1 197 ? -6.573 2.771 1.663 1.00 77.62 197 PHE A C 1
ATOM 1515 O O . PHE A 1 197 ? -6.011 2.542 0.593 1.00 77.62 197 PHE A O 1
ATOM 1522 N N . TYR A 1 198 ? -7.851 3.135 1.743 1.00 71.81 198 TYR A N 1
ATOM 1523 C CA . TYR A 1 198 ? -8.683 3.450 0.574 1.00 71.81 198 TYR A CA 1
ATOM 1524 C C . TYR A 1 198 ? -9.018 4.943 0.485 1.00 71.81 198 TYR A C 1
ATOM 1526 O O . TYR A 1 198 ? -9.609 5.384 -0.497 1.00 71.81 198 TYR A O 1
ATOM 1534 N N . ARG A 1 199 ? -8.566 5.737 1.464 1.00 69.19 199 ARG A N 1
ATOM 1535 C CA . ARG A 1 199 ? -8.565 7.204 1.422 1.00 69.19 199 ARG A CA 1
ATOM 1536 C C . ARG A 1 199 ? -7.134 7.734 1.368 1.00 69.19 199 ARG A C 1
ATOM 1538 O O . ARG A 1 199 ? -6.200 7.049 1.787 1.00 69.19 199 ARG A O 1
ATOM 1545 N N . ALA A 1 200 ? -6.970 8.934 0.816 1.00 67.38 200 ALA A N 1
ATOM 1546 C CA . ALA A 1 200 ? -5.725 9.684 0.936 1.00 67.38 200 ALA A CA 1
ATOM 1547 C C . ALA A 1 200 ? -5.374 9.847 2.420 1.00 67.38 200 ALA A C 1
ATOM 1549 O O . ALA A 1 200 ? -6.279 9.921 3.256 1.00 67.38 200 ALA A O 1
ATOM 1550 N N . ILE A 1 201 ? -4.083 9.859 2.745 1.00 70.69 201 ILE A N 1
ATOM 1551 C CA . ILE A 1 201 ? -3.621 9.908 4.132 1.00 70.69 201 ILE A CA 1
ATOM 1552 C C . ILE A 1 201 ? -2.622 11.042 4.346 1.00 70.69 201 ILE A C 1
ATOM 1554 O O . ILE A 1 201 ? -1.699 11.233 3.557 1.00 70.69 201 ILE A O 1
ATOM 1558 N N . ASP A 1 202 ? -2.810 11.757 5.444 1.00 69.44 202 ASP A N 1
ATOM 1559 C CA . ASP A 1 202 ? -1.889 12.733 6.007 1.00 69.44 202 ASP A CA 1
ATOM 1560 C C . ASP A 1 202 ? -1.216 12.086 7.224 1.00 69.44 202 ASP A C 1
ATOM 1562 O O . ASP A 1 202 ? -1.898 11.576 8.116 1.00 69.44 202 ASP A O 1
ATOM 1566 N N . ILE A 1 203 ? 0.117 12.032 7.245 1.00 68.12 203 ILE A N 1
ATOM 1567 C CA . ILE A 1 203 ? 0.874 11.292 8.263 1.00 68.12 203 ILE A CA 1
ATOM 1568 C C . ILE A 1 203 ? 1.878 12.213 8.943 1.00 68.12 203 ILE A C 1
ATOM 1570 O O . ILE A 1 203 ? 2.772 12.751 8.291 1.00 68.12 203 ILE A O 1
ATOM 1574 N N . ALA A 1 204 ? 1.814 12.272 10.274 1.00 61.03 204 ALA A N 1
ATOM 1575 C CA . ALA A 1 204 ? 2.820 12.955 11.081 1.00 61.03 204 ALA A CA 1
ATOM 1576 C C . ALA A 1 204 ? 4.104 12.116 11.281 1.00 61.03 204 ALA A C 1
ATOM 1578 O O . ALA A 1 204 ? 5.203 12.607 11.040 1.00 61.03 204 ALA A O 1
ATOM 1579 N N . ASP A 1 205 ? 3.984 10.852 11.713 1.00 66.00 205 ASP A N 1
ATOM 1580 C CA . ASP A 1 205 ? 5.096 9.885 11.806 1.00 66.00 205 ASP A CA 1
ATOM 1581 C C . ASP A 1 205 ? 4.551 8.453 11.876 1.00 66.00 205 ASP A C 1
ATOM 1583 O O . ASP A 1 205 ? 3.683 8.148 12.695 1.00 66.00 205 ASP A O 1
ATOM 1587 N N . PHE A 1 206 ? 5.089 7.567 11.040 1.00 63.41 206 PHE A N 1
ATOM 1588 C CA . PHE A 1 206 ? 4.633 6.190 10.910 1.00 63.41 206 PHE A CA 1
ATOM 1589 C C . PHE A 1 206 ? 5.465 5.172 11.697 1.00 63.41 206 PHE A C 1
ATOM 1591 O O . PHE A 1 206 ? 5.084 4.020 11.751 1.00 63.41 206 PHE A O 1
ATOM 1598 N N . GLY A 1 207 ? 6.620 5.518 12.281 1.00 57.97 207 GLY A N 1
ATOM 1599 C CA . GLY A 1 207 ? 7.348 4.647 13.228 1.00 57.97 207 GLY A CA 1
ATOM 1600 C C . GLY A 1 207 ? 7.581 3.152 12.870 1.00 57.97 207 GLY A C 1
ATOM 1601 O O . GLY A 1 207 ? 7.919 2.380 13.767 1.00 57.97 207 GLY A O 1
ATOM 1602 N N . LEU A 1 208 ? 7.409 2.705 11.615 1.00 62.91 208 LEU A N 1
ATOM 1603 C CA . LEU A 1 208 ? 7.502 1.300 11.166 1.00 62.91 208 LEU A CA 1
ATOM 1604 C C . LEU A 1 208 ? 8.879 0.967 10.570 1.00 62.91 208 LEU A C 1
ATOM 1606 O O . LEU A 1 208 ? 8.991 0.340 9.514 1.00 62.91 208 LEU A O 1
ATOM 1610 N N . ARG A 1 209 ? 9.943 1.409 11.245 1.00 55.72 209 ARG A N 1
ATOM 1611 C CA . ARG A 1 209 ? 11.305 1.473 10.690 1.00 55.72 209 ARG A CA 1
ATOM 1612 C C . ARG A 1 209 ? 11.909 0.102 10.315 1.00 55.72 209 ARG A C 1
ATOM 1614 O O . ARG A 1 209 ? 12.750 0.059 9.422 1.00 55.72 209 ARG A O 1
ATOM 1621 N N . ASP A 1 210 ? 11.371 -1.010 10.830 1.00 56.59 210 ASP A N 1
ATOM 1622 C CA . ASP A 1 210 ? 11.988 -2.345 10.708 1.00 56.59 210 ASP A CA 1
ATOM 1623 C C . ASP A 1 210 ? 11.133 -3.425 10.013 1.00 56.59 210 ASP A C 1
ATOM 1625 O O . ASP A 1 210 ? 11.512 -4.593 9.980 1.00 56.59 210 ASP A O 1
ATOM 1629 N N . ASN A 1 211 ? 9.999 -3.075 9.394 1.00 56.56 211 ASN A N 1
ATOM 1630 C CA . ASN A 1 211 ? 9.201 -4.065 8.656 1.00 56.56 211 ASN A CA 1
ATOM 1631 C C . ASN A 1 211 ? 9.843 -4.382 7.296 1.00 56.56 211 ASN A C 1
ATOM 1633 O O . ASN A 1 211 ? 9.784 -3.560 6.377 1.00 56.56 211 ASN A O 1
ATOM 1637 N N . SER A 1 212 ? 10.468 -5.552 7.152 1.00 50.47 212 SER A N 1
ATOM 1638 C CA . SER A 1 212 ? 11.196 -5.952 5.935 1.00 50.47 212 SER A CA 1
ATOM 1639 C C . SER A 1 212 ? 10.298 -6.446 4.794 1.00 50.47 212 SER A C 1
ATOM 1641 O O . SER A 1 212 ? 10.719 -6.401 3.642 1.00 50.47 212 SER A O 1
ATOM 1643 N N . SER A 1 213 ? 9.066 -6.871 5.095 1.00 58.03 213 SER A N 1
ATOM 1644 C CA . SER A 1 213 ? 8.147 -7.522 4.138 1.00 58.03 213 SER A CA 1
ATOM 1645 C C . SER A 1 213 ? 6.773 -6.847 4.035 1.00 58.03 213 SER A C 1
ATOM 1647 O O . SER A 1 213 ? 5.827 -7.450 3.534 1.00 58.03 213 SER A O 1
ATOM 1649 N N . MET A 1 214 ? 6.641 -5.610 4.527 1.00 64.88 214 MET A N 1
ATOM 1650 C CA . MET A 1 214 ? 5.365 -4.893 4.497 1.00 64.88 214 MET A CA 1
ATOM 1651 C C . MET A 1 214 ? 5.012 -4.459 3.081 1.00 64.88 214 MET A C 1
ATOM 1653 O O . MET A 1 214 ? 5.820 -3.831 2.394 1.00 64.88 214 MET A O 1
ATOM 1657 N N . ILE A 1 215 ? 3.765 -4.716 2.706 1.00 63.59 215 ILE A N 1
ATOM 1658 C CA . ILE A 1 215 ? 3.139 -4.155 1.524 1.00 63.59 215 ILE A CA 1
ATOM 1659 C C . ILE A 1 215 ? 2.239 -2.989 1.938 1.00 63.59 215 ILE A C 1
ATOM 1661 O O . ILE A 1 215 ? 1.315 -3.175 2.729 1.00 63.59 215 ILE A O 1
ATOM 1665 N N . LEU A 1 216 ? 2.498 -1.802 1.383 1.00 69.38 216 LEU A N 1
ATOM 1666 C CA . LEU A 1 216 ? 1.682 -0.602 1.583 1.00 69.38 216 LEU A CA 1
ATOM 1667 C C . LEU A 1 216 ? 0.836 -0.311 0.337 1.00 69.38 216 LEU A C 1
ATOM 1669 O O . LEU A 1 216 ? 1.386 -0.162 -0.755 1.00 69.38 216 LEU A O 1
ATOM 1673 N N . TYR A 1 217 ? -0.480 -0.205 0.529 1.00 67.88 217 TYR A N 1
ATOM 1674 C CA . TYR A 1 217 ? -1.474 0.151 -0.483 1.00 67.88 217 TYR A CA 1
ATOM 1675 C C . TYR A 1 217 ? -2.111 1.504 -0.166 1.00 67.88 217 TYR A C 1
ATOM 1677 O O . TYR A 1 217 ? -2.657 1.696 0.925 1.00 67.88 217 TYR A O 1
ATOM 1685 N N . LEU A 1 218 ? -2.084 2.414 -1.138 1.00 64.81 218 LEU A N 1
ATOM 1686 C CA . LEU A 1 218 ? -2.634 3.766 -1.021 1.00 64.81 218 LEU A CA 1
ATOM 1687 C C . LEU A 1 218 ? -3.408 4.149 -2.287 1.00 64.81 218 LEU A C 1
ATOM 1689 O O . LEU A 1 218 ? -2.905 3.894 -3.385 1.00 64.81 218 LEU A O 1
ATOM 1693 N N . PRO A 1 219 ? -4.577 4.811 -2.177 1.00 55.09 219 PRO A N 1
ATOM 1694 C CA . PRO A 1 219 ? -5.391 5.161 -3.342 1.00 55.09 219 PRO A CA 1
ATOM 1695 C C . PRO A 1 219 ? -4.757 6.305 -4.143 1.00 55.09 219 PRO A C 1
ATOM 1697 O O . PRO A 1 219 ? -4.768 6.297 -5.372 1.00 55.09 219 PRO A O 1
ATOM 1700 N N . THR A 1 220 ? -4.157 7.265 -3.439 1.00 52.72 220 THR A N 1
ATOM 1701 C CA . THR A 1 220 ? -3.486 8.453 -3.963 1.00 52.72 220 THR A CA 1
ATOM 1702 C C . THR A 1 220 ? -2.340 8.837 -3.027 1.00 52.72 220 THR A C 1
ATOM 1704 O O . THR A 1 220 ? -2.277 8.414 -1.869 1.00 52.72 220 THR A O 1
ATOM 1707 N N . LEU A 1 221 ? -1.404 9.636 -3.534 1.00 51.47 221 LEU A N 1
ATOM 1708 C CA . LEU A 1 221 ? -0.403 10.288 -2.700 1.00 51.47 221 LEU A CA 1
ATOM 1709 C C . LEU A 1 221 ? -1.080 11.411 -1.906 1.00 51.47 221 LEU A C 1
ATOM 1711 O O . LEU A 1 221 ? -1.383 12.456 -2.475 1.00 51.47 221 LEU A O 1
ATOM 1715 N N . GLY A 1 222 ? -1.306 11.200 -0.609 1.00 47.72 222 GLY A N 1
ATOM 1716 C CA . GLY A 1 222 ? -1.427 12.315 0.330 1.00 47.72 222 GLY A CA 1
ATOM 1717 C C . GLY A 1 222 ? -0.068 12.994 0.536 1.00 47.72 222 GLY A C 1
ATOM 1718 O O . GLY A 1 222 ? 0.949 12.576 -0.028 1.00 47.72 222 GLY A O 1
ATOM 1719 N N . SER A 1 223 ? -0.032 14.058 1.332 1.00 41.72 223 SER A N 1
ATOM 1720 C CA . SER A 1 223 ? 1.201 14.784 1.665 1.00 41.72 223 SER A CA 1
ATOM 1721 C C . SER A 1 223 ? 2.109 13.933 2.563 1.00 41.72 223 SER A C 1
ATOM 1723 O O . SER A 1 223 ? 2.162 14.114 3.773 1.00 41.72 223 SER A O 1
ATOM 1725 N N . PHE A 1 224 ? 2.823 12.963 1.992 1.00 48.94 224 PHE A N 1
ATOM 1726 C CA . PHE A 1 224 ? 3.768 12.142 2.746 1.00 48.94 224 PHE A CA 1
ATOM 1727 C C . PHE A 1 224 ? 5.023 12.947 3.100 1.00 48.94 224 PHE A C 1
ATOM 1729 O O . PHE A 1 224 ? 5.769 13.391 2.225 1.00 48.94 224 PHE A O 1
ATOM 1736 N N . GLY A 1 225 ? 5.320 13.059 4.396 1.00 38.28 225 GLY A N 1
ATOM 1737 C CA . GLY A 1 225 ? 6.657 13.389 4.885 1.00 38.28 225 GLY A CA 1
ATOM 1738 C C . GLY A 1 225 ? 7.618 12.228 4.608 1.00 38.28 225 GLY A C 1
ATOM 1739 O O . GLY A 1 225 ? 7.784 11.332 5.428 1.00 38.28 225 GLY A O 1
ATOM 1740 N N . PHE A 1 226 ? 8.243 12.219 3.430 1.00 48.16 226 PHE A N 1
ATOM 1741 C CA . PHE A 1 226 ? 9.050 11.117 2.879 1.00 48.16 226 PHE A CA 1
ATOM 1742 C C . PHE A 1 226 ? 10.384 10.799 3.590 1.00 48.16 226 PHE A C 1
ATOM 1744 O O . PHE A 1 226 ? 11.207 10.063 3.049 1.00 48.16 226 PHE A O 1
ATOM 1751 N N . ALA A 1 227 ? 10.634 11.316 4.792 1.00 34.78 227 ALA A N 1
ATOM 1752 C CA . ALA A 1 227 ? 11.970 11.296 5.388 1.00 34.78 227 ALA A CA 1
ATOM 1753 C C . ALA A 1 227 ? 12.436 9.926 5.938 1.00 34.78 227 ALA A C 1
ATOM 1755 O O . ALA A 1 227 ? 13.602 9.800 6.299 1.00 34.78 227 ALA A O 1
ATOM 1756 N N . SER A 1 228 ? 11.577 8.899 6.031 1.00 37.72 228 SER A N 1
ATOM 1757 C CA . SER A 1 228 ? 11.897 7.685 6.816 1.00 37.72 228 SER A CA 1
ATOM 1758 C C . SER A 1 228 ? 11.512 6.325 6.209 1.00 37.72 228 SER A C 1
ATOM 1760 O O . SER A 1 228 ? 11.783 5.300 6.834 1.00 37.72 228 SER A O 1
ATOM 1762 N N . PHE A 1 229 ? 10.928 6.266 5.003 1.00 45.38 229 PHE A N 1
ATOM 1763 C CA . PHE A 1 229 ? 10.451 5.002 4.405 1.00 45.38 229 PHE A CA 1
ATOM 1764 C C . PHE A 1 229 ? 11.471 4.278 3.505 1.00 45.38 229 PHE A C 1
ATOM 1766 O O . PHE A 1 229 ? 11.402 3.055 3.364 1.00 45.38 229 PHE A O 1
ATOM 1773 N N . PHE A 1 230 ? 12.421 4.994 2.897 1.00 45.16 230 PHE A N 1
ATOM 1774 C CA . PHE A 1 230 ? 13.225 4.469 1.788 1.00 45.16 230 PHE A CA 1
ATOM 1775 C C . PHE A 1 230 ? 14.631 4.036 2.211 1.00 45.16 230 PHE A C 1
ATOM 1777 O O . PHE A 1 230 ? 15.620 4.681 1.889 1.00 45.16 230 PHE A O 1
ATOM 1784 N N . ASN A 1 231 ? 14.726 2.883 2.870 1.00 39.00 231 ASN A N 1
ATOM 1785 C CA . ASN A 1 231 ? 15.900 2.027 2.689 1.00 39.00 231 ASN A CA 1
ATOM 1786 C C . ASN A 1 231 ? 15.459 0.873 1.777 1.00 39.00 231 ASN A C 1
ATOM 1788 O O . ASN A 1 231 ? 14.684 0.002 2.178 1.00 39.00 231 ASN A O 1
ATOM 1792 N N . CYS A 1 232 ? 15.823 0.974 0.497 1.00 32.22 232 CYS A N 1
ATOM 1793 C CA . CYS A 1 232 ? 15.202 0.259 -0.615 1.00 32.22 232 CYS A CA 1
ATOM 1794 C C . CYS A 1 232 ? 15.429 -1.263 -0.569 1.00 32.22 232 CYS A C 1
ATOM 1796 O O . CYS A 1 232 ? 16.531 -1.753 -0.800 1.00 32.22 232 CYS A O 1
ATOM 1798 N N . GLY A 1 233 ? 14.329 -1.990 -0.353 1.00 39.69 233 GLY A N 1
ATOM 1799 C CA . GLY A 1 233 ? 14.146 -3.414 -0.668 1.00 39.69 233 GLY A CA 1
ATOM 1800 C C . GLY A 1 233 ? 12.676 -3.876 -0.644 1.00 39.69 233 GLY A C 1
ATOM 1801 O O . GLY A 1 233 ? 12.408 -5.073 -0.703 1.00 39.69 233 GLY A O 1
ATOM 1802 N N . LYS A 1 234 ? 11.713 -2.946 -0.535 1.00 56.09 234 LYS A N 1
ATOM 1803 C CA . LYS A 1 234 ? 10.333 -3.198 -0.075 1.00 56.09 234 LYS A CA 1
ATOM 1804 C C . LYS A 1 234 ? 9.292 -2.865 -1.155 1.00 56.09 234 LYS A C 1
ATOM 1806 O O . LYS A 1 234 ? 9.513 -1.960 -1.955 1.00 56.09 234 LYS A O 1
ATOM 1811 N N . GLY A 1 235 ? 8.171 -3.593 -1.172 1.00 50.91 235 GLY A N 1
ATOM 1812 C CA . GLY A 1 235 ? 7.098 -3.436 -2.160 1.00 50.91 235 GLY A CA 1
ATOM 1813 C C . GLY A 1 235 ? 6.119 -2.331 -1.824 1.00 50.91 235 GLY A C 1
ATOM 1814 O O . GLY A 1 235 ? 5.414 -2.401 -0.822 1.00 50.91 235 GLY A O 1
ATOM 1815 N N . PHE A 1 236 ? 6.064 -1.322 -2.685 1.00 56.59 236 PHE A N 1
ATOM 1816 C CA . PHE A 1 236 ? 5.177 -0.180 -2.539 1.00 56.59 236 PHE A CA 1
ATOM 1817 C C . PHE A 1 236 ? 4.156 -0.170 -3.681 1.00 56.59 236 PHE A C 1
ATOM 1819 O O . PHE A 1 236 ? 4.545 -0.272 -4.844 1.00 56.59 236 PHE A O 1
ATOM 1826 N N . TYR A 1 237 ? 2.863 -0.031 -3.369 1.00 54.03 237 TYR A N 1
ATOM 1827 C CA . TYR A 1 237 ? 1.789 -0.007 -4.363 1.00 54.03 237 TYR A CA 1
ATOM 1828 C C . TYR A 1 237 ? 0.969 1.279 -4.231 1.00 54.03 237 TYR A C 1
ATOM 1830 O O . TYR A 1 237 ? 0.344 1.550 -3.206 1.00 54.03 237 TYR A O 1
ATOM 1838 N N . TYR A 1 238 ? 0.953 2.069 -5.303 1.00 50.62 238 TYR A N 1
ATOM 1839 C CA . TYR A 1 238 ? 0.067 3.224 -5.445 1.00 50.62 238 TYR A CA 1
ATOM 1840 C C . TYR A 1 238 ? -1.095 2.859 -6.374 1.00 50.62 238 TYR A C 1
ATOM 1842 O O . TYR A 1 238 ? -0.874 2.147 -7.354 1.00 50.62 238 TYR A O 1
ATOM 1850 N N . GLY A 1 239 ? -2.289 3.408 -6.133 1.00 45.81 239 GLY A N 1
ATOM 1851 C CA . GLY A 1 239 ? -3.425 3.438 -7.062 1.00 45.81 239 GLY A CA 1
ATOM 1852 C C . GLY A 1 239 ? -4.661 2.641 -6.633 1.00 45.81 239 GLY A C 1
ATOM 1853 O O . GLY A 1 239 ? -4.605 1.793 -5.750 1.00 45.81 239 GLY A O 1
ATOM 1854 N N . TYR A 1 240 ? -5.778 2.900 -7.320 1.00 47.50 240 TYR A N 1
ATOM 1855 C CA . TYR A 1 240 ? -7.093 2.271 -7.108 1.00 47.50 240 TYR A CA 1
ATOM 1856 C C . TYR A 1 240 ? -7.201 0.805 -7.566 1.00 47.50 240 TYR A C 1
ATOM 1858 O O . TYR A 1 240 ? -8.308 0.274 -7.629 1.00 47.50 240 TYR A O 1
ATOM 1866 N N . ALA A 1 241 ? -6.089 0.149 -7.906 1.00 50.66 241 ALA A N 1
ATOM 1867 C CA . ALA A 1 241 ? -6.114 -1.261 -8.283 1.00 50.66 241 ALA A CA 1
ATOM 1868 C C . ALA A 1 241 ? -6.667 -2.092 -7.111 1.00 50.66 241 ALA A C 1
ATOM 1870 O O . ALA A 1 241 ? -6.326 -1.849 -5.944 1.00 50.66 241 ALA A O 1
ATOM 1871 N N . SER A 1 242 ? -7.565 -3.039 -7.395 1.00 53.53 242 SER A N 1
ATOM 1872 C CA . SER A 1 242 ? -8.095 -3.916 -6.352 1.00 53.53 242 SER A CA 1
ATOM 1873 C C . SER A 1 242 ? -6.968 -4.792 -5.769 1.00 53.53 242 SER A C 1
ATOM 1875 O O . SER A 1 242 ? -5.857 -4.837 -6.301 1.00 53.53 242 SER A O 1
ATOM 1877 N N . PHE A 1 243 ? -7.212 -5.478 -4.642 1.00 54.69 243 PHE A N 1
ATOM 1878 C CA . PHE A 1 243 ? -6.192 -6.390 -4.087 1.00 54.69 243 PHE A CA 1
ATOM 1879 C C . PHE A 1 243 ? -5.843 -7.495 -5.081 1.00 54.69 243 PHE A C 1
ATOM 1881 O O . PHE A 1 243 ? -4.678 -7.844 -5.229 1.00 54.69 243 PHE A O 1
ATOM 1888 N N . GLU A 1 244 ? -6.866 -7.992 -5.772 1.00 59.75 244 GLU A N 1
ATOM 1889 C CA . GLU A 1 244 ? -6.749 -9.016 -6.805 1.00 59.75 244 GLU A CA 1
ATOM 1890 C C . GLU A 1 244 ? -6.055 -8.498 -8.060 1.00 59.75 244 GLU A C 1
ATOM 1892 O O . GLU A 1 244 ? -5.653 -9.298 -8.882 1.00 59.75 244 GLU A O 1
ATOM 1897 N N . ASP A 1 245 ? -5.883 -7.184 -8.205 1.00 67.56 245 ASP A N 1
ATOM 1898 C CA . ASP A 1 245 ? -5.145 -6.587 -9.313 1.00 67.56 245 ASP A CA 1
ATOM 1899 C C . ASP A 1 245 ? -3.699 -6.254 -8.926 1.00 67.56 245 ASP A C 1
ATOM 1901 O O . ASP A 1 245 ? -2.910 -5.831 -9.765 1.00 67.56 245 ASP A O 1
ATOM 1905 N N . CYS A 1 246 ? -3.309 -6.397 -7.661 1.00 69.06 246 CYS A N 1
ATOM 1906 C CA . CYS A 1 246 ? -1.945 -6.128 -7.223 1.00 69.06 246 CYS A CA 1
ATOM 1907 C C . CYS A 1 246 ? -1.174 -7.433 -7.070 1.00 69.06 246 CYS A C 1
ATOM 1909 O O . CYS A 1 246 ? -1.656 -8.400 -6.488 1.00 69.06 246 CYS A O 1
ATOM 1911 N N . GLY A 1 247 ? 0.064 -7.464 -7.554 1.00 70.62 247 GLY A N 1
ATOM 1912 C CA . GLY A 1 247 ? 0.874 -8.669 -7.491 1.00 70.62 247 GLY A CA 1
ATOM 1913 C C . GLY A 1 247 ? 2.360 -8.394 -7.400 1.00 70.62 247 GLY A C 1
ATOM 1914 O O . GLY A 1 247 ? 2.850 -7.280 -7.589 1.00 70.62 247 GLY A O 1
ATOM 1915 N N . GLN A 1 248 ? 3.093 -9.467 -7.136 1.00 79.00 248 GLN A N 1
ATOM 1916 C CA . GLN A 1 248 ? 4.543 -9.469 -7.189 1.00 79.00 248 GLN A CA 1
ATOM 1917 C C . GLN A 1 248 ? 5.036 -10.630 -8.041 1.00 79.00 248 GLN A C 1
ATOM 1919 O O . GLN A 1 248 ? 4.434 -11.702 -8.060 1.00 79.00 248 GLN A O 1
ATOM 1924 N N . THR A 1 249 ? 6.145 -10.417 -8.734 1.00 78.88 249 THR A N 1
ATOM 1925 C CA . THR A 1 249 ? 6.948 -11.498 -9.308 1.00 78.88 249 THR A CA 1
ATOM 1926 C C . THR A 1 249 ? 8.174 -11.736 -8.421 1.00 78.88 249 THR A C 1
ATOM 1928 O O . THR A 1 249 ? 8.287 -11.182 -7.319 1.00 78.88 249 THR A O 1
ATOM 1931 N N . ASN A 1 250 ? 9.123 -12.544 -8.892 1.00 78.56 250 ASN A N 1
ATOM 1932 C CA . ASN A 1 250 ? 10.436 -12.662 -8.253 1.00 78.56 250 ASN A CA 1
ATOM 1933 C C . ASN A 1 250 ? 11.222 -11.339 -8.266 1.00 78.56 250 ASN A C 1
ATOM 1935 O O . ASN A 1 250 ? 12.091 -11.151 -7.418 1.00 78.56 250 ASN A O 1
ATOM 1939 N N . ASP A 1 251 ? 10.853 -10.406 -9.149 1.00 80.44 251 ASP A N 1
ATOM 1940 C CA . ASP A 1 251 ? 11.641 -9.209 -9.445 1.00 80.44 251 ASP A CA 1
ATOM 1941 C C . ASP A 1 251 ? 10.862 -7.899 -9.253 1.00 80.44 251 ASP A C 1
ATOM 1943 O O . ASP A 1 251 ? 11.436 -6.891 -8.842 1.00 80.44 251 ASP A O 1
ATOM 1947 N N . TYR A 1 252 ? 9.548 -7.888 -9.486 1.00 81.44 252 TYR A N 1
ATOM 1948 C CA . TYR A 1 252 ? 8.762 -6.652 -9.558 1.00 81.44 252 TYR A CA 1
ATOM 1949 C C . TYR A 1 252 ? 7.557 -6.643 -8.629 1.00 81.44 252 TYR A C 1
ATOM 1951 O O . TYR A 1 252 ? 6.938 -7.677 -8.385 1.00 81.44 252 TYR A O 1
ATOM 1959 N N . TYR A 1 253 ? 7.199 -5.443 -8.179 1.00 80.12 253 TYR A N 1
ATOM 1960 C CA . TYR A 1 253 ? 5.912 -5.125 -7.566 1.00 80.12 253 TYR A CA 1
ATOM 1961 C C . TYR A 1 253 ? 5.063 -4.381 -8.601 1.00 80.12 253 TYR A C 1
ATOM 1963 O O . TYR A 1 253 ? 5.549 -3.430 -9.221 1.00 80.12 253 TYR A O 1
ATOM 1971 N N . TYR A 1 254 ? 3.820 -4.808 -8.830 1.00 80.38 254 TYR A N 1
ATOM 1972 C CA . TYR A 1 254 ? 2.994 -4.278 -9.918 1.00 80.38 254 TYR A CA 1
ATOM 1973 C C . TYR A 1 254 ? 1.498 -4.234 -9.588 1.00 80.38 254 TYR A C 1
ATOM 1975 O O . TYR A 1 254 ? 1.013 -4.915 -8.690 1.00 80.38 254 TYR A O 1
ATOM 1983 N N . SER A 1 255 ? 0.762 -3.430 -10.346 1.00 80.00 255 SER A N 1
ATOM 1984 C CA . SER A 1 255 ? -0.703 -3.352 -10.314 1.00 80.00 255 SER A CA 1
ATOM 1985 C C . SER A 1 255 ? -1.277 -3.524 -11.717 1.00 80.00 255 SER A C 1
ATOM 1987 O O . SER A 1 255 ? -0.707 -2.985 -12.665 1.00 80.00 255 SER A O 1
ATOM 1989 N N . ILE A 1 256 ? -2.404 -4.213 -11.845 1.00 80.25 256 ILE A N 1
ATOM 1990 C CA . ILE A 1 256 ? -3.186 -4.353 -13.066 1.00 80.25 256 ILE A CA 1
ATOM 1991 C C . ILE A 1 256 ? -4.194 -3.208 -13.122 1.00 80.25 256 ILE A C 1
ATOM 1993 O O . ILE A 1 256 ? -4.963 -2.983 -12.192 1.00 80.25 256 ILE A O 1
ATOM 1997 N N . ILE A 1 257 ? -4.136 -2.426 -14.193 1.00 74.12 257 ILE A N 1
ATOM 1998 C CA . ILE A 1 257 ? -5.004 -1.273 -14.425 1.00 74.12 257 ILE A CA 1
ATOM 1999 C C . ILE A 1 257 ? -5.396 -1.307 -15.891 1.00 74.12 257 ILE A C 1
ATOM 2001 O O . ILE A 1 257 ? -4.526 -1.394 -16.757 1.00 74.12 257 ILE A O 1
ATOM 2005 N N . ASP A 1 258 ? -6.700 -1.285 -16.157 1.00 80.19 258 ASP A N 1
ATOM 2006 C CA . ASP A 1 258 ? -7.265 -1.272 -17.510 1.00 80.19 258 ASP A CA 1
ATOM 2007 C C . ASP A 1 258 ? -6.704 -2.383 -18.419 1.00 80.19 258 ASP A C 1
ATOM 2009 O O . ASP A 1 258 ? -6.422 -2.180 -19.599 1.00 80.19 258 ASP A O 1
ATOM 2013 N N . GLY A 1 259 ? -6.509 -3.582 -17.855 1.00 85.19 259 GLY A N 1
ATOM 2014 C CA . GLY A 1 259 ? -5.995 -4.740 -18.592 1.00 85.19 259 GLY A CA 1
ATOM 2015 C C . GLY A 1 259 ? -4.495 -4.690 -18.904 1.00 85.19 259 GLY A C 1
ATOM 2016 O O . GLY A 1 259 ? -4.030 -5.445 -19.759 1.00 85.19 259 GLY A O 1
ATOM 2017 N N . ALA A 1 260 ? -3.723 -3.848 -18.218 1.00 88.56 260 ALA A N 1
ATOM 2018 C CA . ALA A 1 260 ? -2.273 -3.776 -18.355 1.00 88.56 260 ALA A CA 1
ATOM 2019 C C . ALA A 1 260 ? -1.561 -3.728 -16.999 1.00 88.56 260 ALA A C 1
ATOM 2021 O O . ALA A 1 260 ? -2.104 -3.263 -16.000 1.00 88.56 260 ALA A O 1
ATOM 2022 N N . ALA A 1 261 ? -0.316 -4.195 -16.966 1.00 89.25 261 ALA A N 1
ATOM 2023 C CA . ALA A 1 261 ? 0.526 -4.140 -15.785 1.00 89.25 261 ALA A CA 1
ATOM 2024 C C . ALA A 1 261 ? 1.272 -2.799 -15.700 1.00 89.25 261 ALA A C 1
ATOM 2026 O O . ALA A 1 261 ? 1.940 -2.354 -16.639 1.00 89.25 261 ALA A O 1
ATOM 2027 N N . ARG A 1 262 ? 1.213 -2.186 -14.518 1.00 88.56 262 ARG A N 1
ATOM 2028 C CA . ARG A 1 262 ? 2.014 -1.031 -14.117 1.00 88.56 262 ARG A CA 1
ATOM 2029 C C . ARG A 1 262 ? 3.023 -1.445 -13.056 1.00 88.56 262 ARG A C 1
ATOM 2031 O O . ARG A 1 262 ? 2.630 -1.927 -11.997 1.00 88.56 262 ARG A O 1
ATOM 2038 N N . ILE A 1 263 ? 4.308 -1.214 -13.310 1.00 87.69 263 ILE A N 1
ATOM 2039 C CA . ILE A 1 263 ? 5.375 -1.479 -12.336 1.00 87.69 263 ILE A CA 1
ATOM 2040 C C . ILE A 1 263 ? 5.396 -0.364 -11.298 1.00 87.69 263 ILE A C 1
ATOM 2042 O O . ILE A 1 263 ? 5.562 0.801 -11.648 1.00 87.69 263 ILE A O 1
ATOM 2046 N N . ASN A 1 264 ? 5.269 -0.725 -10.026 1.00 78.38 264 ASN A N 1
ATOM 2047 C CA . ASN A 1 264 ? 5.283 0.211 -8.901 1.00 78.38 264 ASN A CA 1
ATOM 2048 C C . ASN A 1 264 ? 6.607 0.176 -8.117 1.00 78.38 264 ASN A C 1
ATOM 2050 O O . ASN A 1 264 ? 6.824 1.015 -7.252 1.00 78.38 264 ASN A O 1
ATOM 2054 N N . GLY A 1 265 ? 7.494 -0.769 -8.437 1.00 78.12 265 GLY A N 1
ATOM 2055 C CA . GLY A 1 265 ? 8.853 -0.862 -7.909 1.00 78.12 265 GLY A CA 1
ATOM 2056 C C . GLY A 1 265 ? 9.491 -2.213 -8.225 1.00 78.12 265 GLY A C 1
ATOM 2057 O O . GLY A 1 265 ? 8.883 -3.063 -8.883 1.00 78.12 265 GLY A O 1
ATOM 2058 N N . CYS A 1 266 ? 10.712 -2.440 -7.740 1.00 74.44 266 CYS A N 1
ATOM 2059 C CA . CYS A 1 266 ? 11.407 -3.719 -7.886 1.00 74.44 266 CYS A CA 1
ATOM 2060 C C . CYS A 1 266 ? 12.008 -4.216 -6.570 1.00 74.44 266 CYS A C 1
ATOM 2062 O O . CYS A 1 266 ? 12.267 -3.452 -5.638 1.00 74.44 266 CYS A O 1
ATOM 2064 N N . LYS A 1 267 ? 12.247 -5.523 -6.515 1.00 73.00 267 LYS A N 1
ATOM 2065 C CA . LYS A 1 267 ? 13.020 -6.177 -5.461 1.00 73.00 267 LYS A CA 1
ATOM 2066 C C . LYS A 1 267 ? 14.516 -5.959 -5.706 1.00 73.00 267 LYS A C 1
ATOM 2068 O O . LYS A 1 267 ? 14.916 -5.784 -6.858 1.00 73.00 267 LYS A O 1
ATOM 2073 N N . PRO A 1 268 ? 15.368 -6.019 -4.666 1.00 70.31 268 PRO A N 1
ATOM 2074 C CA . PRO A 1 268 ? 16.820 -5.959 -4.845 1.00 70.31 268 PRO A CA 1
ATOM 2075 C C . PRO A 1 268 ? 17.352 -7.022 -5.816 1.00 70.31 268 PRO A C 1
ATOM 2077 O O . PRO A 1 268 ? 18.286 -6.756 -6.560 1.00 70.31 268 PRO A O 1
ATOM 2080 N N . THR A 1 269 ? 16.717 -8.197 -5.856 1.00 74.19 269 THR A N 1
ATOM 2081 C CA . THR A 1 269 ? 17.051 -9.310 -6.761 1.00 74.19 269 THR A CA 1
ATOM 2082 C C . THR A 1 269 ? 16.893 -8.971 -8.241 1.00 74.19 269 THR A C 1
ATOM 2084 O O . THR A 1 269 ? 17.613 -9.528 -9.062 1.00 74.19 269 THR A O 1
ATOM 2087 N N . ALA A 1 270 ? 16.016 -8.023 -8.578 1.00 80.88 270 ALA A N 1
ATOM 2088 C CA . ALA A 1 270 ? 15.837 -7.551 -9.948 1.00 80.88 270 ALA A CA 1
ATOM 2089 C C . ALA A 1 270 ? 17.002 -6.677 -10.438 1.00 80.88 270 ALA A C 1
ATOM 2091 O O . ALA A 1 270 ? 17.137 -6.445 -11.639 1.00 80.88 270 ALA A O 1
ATOM 2092 N N . ILE A 1 271 ? 17.810 -6.145 -9.512 1.00 84.44 271 ILE A N 1
ATOM 2093 C CA . ILE A 1 271 ? 18.924 -5.247 -9.808 1.00 84.44 271 ILE A CA 1
ATOM 2094 C C . ILE A 1 271 ? 20.186 -6.091 -9.988 1.00 84.44 271 ILE A C 1
ATOM 2096 O O . ILE A 1 271 ? 20.921 -6.371 -9.042 1.00 84.44 271 ILE A O 1
ATOM 2100 N N . ILE A 1 272 ? 20.459 -6.485 -11.228 1.00 85.94 272 ILE A N 1
ATOM 2101 C CA . ILE A 1 272 ? 21.623 -7.307 -11.566 1.00 85.94 272 ILE A CA 1
ATOM 2102 C C . ILE A 1 272 ? 22.738 -6.382 -12.043 1.00 85.94 272 ILE A C 1
ATOM 2104 O O . ILE A 1 272 ? 22.598 -5.720 -13.067 1.00 85.94 272 ILE A O 1
ATOM 2108 N N . ALA A 1 273 ? 23.842 -6.314 -11.293 1.00 87.31 273 ALA A N 1
ATOM 2109 C CA . ALA A 1 273 ? 24.974 -5.427 -11.591 1.00 87.31 273 ALA A CA 1
ATOM 2110 C C . ALA A 1 273 ? 24.557 -3.951 -11.802 1.00 87.31 273 ALA A C 1
ATOM 2112 O O . ALA A 1 273 ? 25.052 -3.266 -12.694 1.00 87.31 273 ALA A O 1
ATOM 2113 N N . GLY A 1 274 ? 23.596 -3.467 -11.003 1.00 87.56 274 GLY A N 1
ATOM 2114 C CA . GLY A 1 274 ? 23.054 -2.108 -11.122 1.00 87.56 274 GLY A CA 1
ATOM 2115 C C . GLY A 1 274 ? 22.092 -1.907 -12.300 1.00 87.56 274 GLY A C 1
ATOM 2116 O O . GLY A 1 274 ? 21.634 -0.791 -12.527 1.00 87.56 274 GLY A O 1
ATOM 2117 N N . LYS A 1 275 ? 21.760 -2.949 -13.063 1.00 92.19 275 LYS A N 1
ATOM 2118 C CA . LYS A 1 275 ? 20.819 -2.882 -14.184 1.00 92.19 275 LYS A CA 1
ATOM 2119 C C . LYS A 1 275 ? 19.451 -3.421 -13.791 1.00 92.19 275 LYS A C 1
ATOM 2121 O O . LYS A 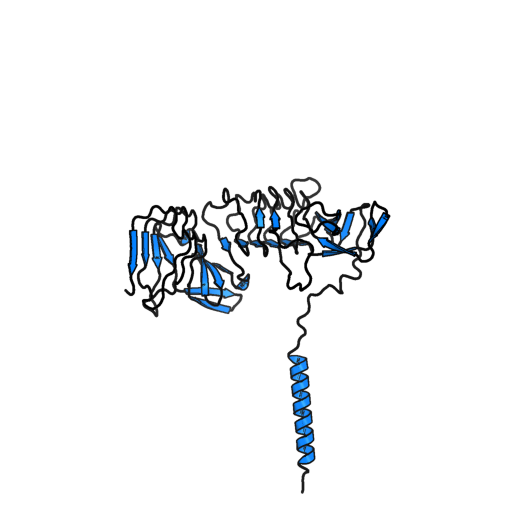1 275 ? 19.364 -4.475 -13.166 1.00 92.19 275 LYS A O 1
ATOM 2126 N N . ILE A 1 276 ? 18.394 -2.747 -14.243 1.00 92.38 276 ILE A N 1
ATOM 2127 C CA . ILE A 1 276 ? 17.033 -3.296 -14.274 1.00 92.38 276 ILE A CA 1
ATOM 2128 C C . ILE A 1 276 ? 16.534 -3.401 -15.716 1.00 92.38 276 ILE A C 1
ATOM 2130 O O . ILE A 1 276 ? 16.820 -2.543 -16.555 1.00 92.38 276 ILE A O 1
ATOM 2134 N N . THR A 1 277 ? 15.787 -4.466 -16.006 1.00 92.94 277 THR A N 1
ATOM 2135 C CA . THR A 1 277 ? 15.208 -4.713 -17.334 1.00 92.94 277 THR A CA 1
ATOM 2136 C C . THR A 1 277 ? 13.699 -4.828 -17.214 1.00 92.94 277 THR A C 1
ATOM 2138 O O . THR A 1 277 ? 13.197 -5.819 -16.689 1.00 92.94 2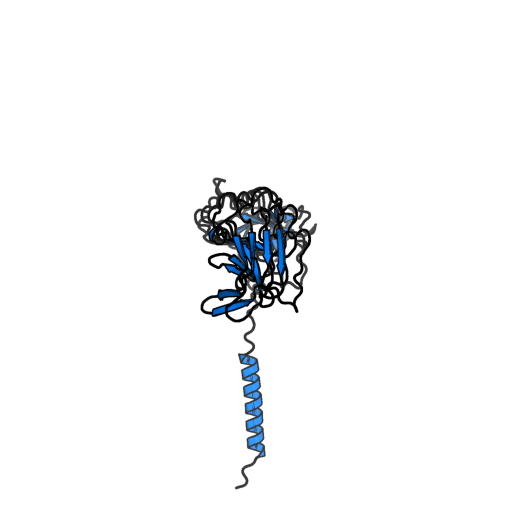77 THR A O 1
ATOM 2141 N N . ILE A 1 278 ? 12.980 -3.819 -17.699 1.00 93.38 278 ILE A N 1
ATOM 2142 C CA . ILE A 1 278 ? 11.521 -3.756 -17.631 1.00 93.38 278 ILE A CA 1
ATOM 2143 C C . ILE A 1 278 ? 10.926 -4.879 -18.482 1.00 93.38 278 ILE A C 1
ATOM 2145 O O . ILE A 1 278 ? 11.157 -4.887 -19.695 1.00 93.38 278 ILE A O 1
ATOM 2149 N N . PRO A 1 279 ? 10.175 -5.820 -17.887 1.00 92.81 279 PRO A N 1
ATOM 2150 C CA . PRO A 1 279 ? 9.622 -6.937 -18.628 1.00 92.81 279 PRO A CA 1
ATOM 2151 C C . PRO A 1 279 ? 8.569 -6.464 -19.627 1.00 92.81 279 PRO A C 1
ATOM 2153 O O . PRO A 1 279 ? 7.884 -5.470 -19.401 1.00 92.81 279 PRO A O 1
ATOM 2156 N N . ARG A 1 280 ? 8.407 -7.202 -20.728 1.00 91.31 280 ARG A N 1
ATOM 2157 C CA . ARG A 1 280 ? 7.386 -6.903 -21.749 1.00 91.31 280 ARG A CA 1
ATOM 2158 C C . ARG A 1 280 ? 5.978 -7.247 -21.259 1.00 91.31 280 ARG A C 1
ATOM 2160 O O . ARG A 1 280 ? 5.007 -6.559 -21.584 1.00 91.31 280 ARG A O 1
ATOM 2167 N N . THR A 1 281 ? 5.872 -8.312 -20.476 1.00 92.62 281 THR A N 1
ATOM 2168 C CA . THR A 1 281 ? 4.627 -8.821 -19.901 1.00 92.62 281 THR A CA 1
ATOM 2169 C C . THR A 1 281 ? 4.864 -9.307 -18.481 1.00 92.62 281 THR A C 1
ATOM 2171 O O . THR A 1 281 ? 5.958 -9.758 -18.150 1.00 92.62 281 THR A O 1
ATOM 2174 N N . ILE A 1 282 ? 3.823 -9.277 -17.657 1.00 91.31 282 ILE A N 1
ATOM 2175 C CA . ILE A 1 282 ? 3.818 -9.874 -16.325 1.00 91.31 282 ILE A CA 1
ATOM 2176 C C . ILE A 1 282 ? 2.675 -10.878 -16.249 1.00 91.31 282 ILE A C 1
ATOM 2178 O O . ILE A 1 282 ? 1.547 -10.572 -16.627 1.00 91.31 282 ILE A O 1
ATOM 2182 N N . THR A 1 283 ? 2.969 -12.070 -15.740 1.00 90.38 283 THR A N 1
ATOM 2183 C CA . THR A 1 283 ? 1.948 -13.070 -15.425 1.00 90.38 283 THR A CA 1
ATOM 2184 C C . THR A 1 283 ? 1.476 -12.869 -13.993 1.00 90.38 283 THR A C 1
ATOM 2186 O O . THR A 1 283 ? 2.272 -12.905 -13.053 1.00 90.38 283 THR A O 1
ATOM 2189 N N . HIS A 1 284 ? 0.179 -12.637 -13.850 1.00 85.94 284 HIS A N 1
ATOM 2190 C CA . HIS A 1 284 ? -0.501 -12.424 -12.589 1.00 85.94 284 HIS A CA 1
ATOM 2191 C C . HIS A 1 284 ? -1.372 -13.633 -12.261 1.00 85.94 284 HIS A C 1
ATOM 2193 O O . HIS A 1 284 ? -2.113 -14.120 -13.115 1.00 85.94 284 HIS A O 1
ATOM 2199 N N . VAL A 1 285 ? -1.249 -14.134 -11.033 1.00 80.56 285 VAL A N 1
ATOM 2200 C CA . VAL A 1 285 ? -1.912 -15.361 -10.589 1.00 80.56 285 VAL A CA 1
ATOM 2201 C C . VAL A 1 285 ? -2.841 -15.032 -9.428 1.00 80.56 285 VAL A C 1
ATOM 2203 O O . VAL A 1 285 ? -2.373 -14.617 -8.369 1.00 80.56 285 VAL A O 1
ATOM 2206 N N . VAL A 1 286 ? -4.143 -15.254 -9.624 1.00 72.88 286 VAL A N 1
ATOM 2207 C CA . VAL A 1 286 ? -5.189 -15.113 -8.599 1.00 72.88 286 VAL A CA 1
ATOM 2208 C C . VAL A 1 286 ? -5.844 -16.471 -8.398 1.00 72.88 286 VAL A C 1
ATOM 2210 O O . VAL A 1 286 ? -6.532 -16.990 -9.281 1.00 72.88 286 VAL A O 1
ATOM 2213 N N . GLY A 1 287 ? -5.608 -17.081 -7.236 1.00 77.31 287 GLY A N 1
ATOM 2214 C CA . GLY A 1 287 ? -6.044 -18.451 -6.971 1.00 77.31 287 GLY A CA 1
ATOM 2215 C C . GLY A 1 287 ? -5.436 -19.429 -7.981 1.00 77.31 287 GLY A C 1
ATOM 2216 O O . GLY A 1 287 ? -4.220 -19.585 -8.041 1.00 77.31 287 GLY A O 1
ATOM 2217 N N . THR A 1 288 ? -6.281 -20.087 -8.777 1.00 81.31 288 THR A N 1
ATOM 2218 C CA . THR A 1 288 ? -5.862 -21.008 -9.851 1.00 81.31 288 THR A CA 1
ATOM 2219 C C . THR A 1 288 ? -5.781 -20.348 -11.227 1.00 81.31 288 THR A C 1
ATOM 2221 O O . THR A 1 288 ? -5.360 -20.989 -12.189 1.00 81.31 288 THR A O 1
ATOM 2224 N N . THR A 1 289 ? -6.222 -19.097 -11.351 1.00 82.25 289 THR A N 1
ATOM 2225 C CA . THR A 1 289 ? -6.259 -18.377 -12.624 1.00 82.25 289 THR A CA 1
ATOM 2226 C C . THR A 1 289 ? -4.941 -17.653 -12.832 1.00 82.25 289 THR A C 1
ATOM 2228 O O . THR A 1 289 ? -4.476 -16.937 -11.951 1.00 82.25 289 THR A O 1
ATOM 2231 N N . SER A 1 290 ? -4.349 -17.830 -14.009 1.00 91.00 290 SER A N 1
ATOM 2232 C CA . SER A 1 290 ? -3.117 -17.163 -14.418 1.00 91.00 290 SER A CA 1
ATOM 2233 C C . SER A 1 290 ? -3.388 -16.359 -15.682 1.00 91.00 290 SER A C 1
ATOM 2235 O O . SER A 1 290 ? -3.799 -16.927 -16.695 1.00 91.00 290 SER A O 1
ATOM 2237 N N . THR A 1 291 ? -3.168 -15.048 -15.619 1.00 91.25 291 THR A N 1
ATOM 2238 C CA . THR A 1 291 ? -3.405 -14.120 -16.728 1.00 91.25 291 THR A CA 1
ATOM 2239 C C . THR A 1 291 ? -2.146 -13.309 -16.991 1.00 91.25 291 THR A C 1
ATOM 2241 O O . THR A 1 291 ? -1.534 -12.765 -16.072 1.00 91.25 291 THR A O 1
ATOM 2244 N N . THR A 1 292 ? -1.745 -13.211 -18.256 1.00 93.00 292 THR A N 1
ATOM 2245 C CA . THR A 1 292 ? -0.581 -12.423 -18.670 1.00 93.00 292 THR A CA 1
ATOM 2246 C C . THR A 1 292 ? -1.017 -11.046 -19.152 1.00 93.00 292 THR A C 1
ATOM 2248 O O . THR A 1 292 ? -1.841 -10.927 -20.054 1.00 93.00 292 THR A O 1
ATOM 2251 N N . TYR A 1 293 ? -0.424 -10.008 -18.570 1.00 92.31 293 TYR A N 1
ATOM 2252 C CA . TYR A 1 293 ? -0.726 -8.612 -18.854 1.00 92.31 293 TYR A CA 1
ATOM 2253 C C . TYR A 1 293 ? 0.472 -7.917 -19.513 1.00 92.31 293 TYR A C 1
ATOM 2255 O O . TYR A 1 293 ? 1.611 -8.116 -19.073 1.00 92.31 293 TYR A O 1
ATOM 2263 N N . PRO A 1 294 ? 0.259 -7.078 -20.544 1.00 93.44 294 PRO A N 1
ATOM 2264 C CA . PRO A 1 294 ? 1.320 -6.252 -21.108 1.00 93.44 294 PRO A CA 1
ATOM 2265 C C . PRO A 1 294 ? 1.779 -5.212 -20.085 1.00 93.44 294 PRO A C 1
ATOM 2267 O O . PRO A 1 294 ? 0.954 -4.583 -19.427 1.00 93.44 294 PRO A O 1
ATOM 2270 N N . VAL A 1 295 ? 3.088 -5.000 -19.960 1.00 93.31 295 VAL A N 1
ATOM 2271 C CA . VAL A 1 295 ? 3.626 -3.929 -19.112 1.00 93.31 295 VAL A CA 1
ATOM 2272 C C . VAL A 1 295 ? 3.655 -2.642 -19.915 1.00 93.31 295 VAL A C 1
ATOM 2274 O O . VAL A 1 295 ? 4.493 -2.473 -20.797 1.00 93.31 295 VAL A O 1
ATOM 2277 N N . THR A 1 296 ? 2.739 -1.730 -19.613 1.00 93.00 296 THR A N 1
ATOM 2278 C CA . THR A 1 296 ? 2.588 -0.481 -20.372 1.00 93.00 296 THR A CA 1
ATOM 2279 C C . THR A 1 296 ? 3.086 0.739 -19.613 1.00 93.00 296 THR A C 1
ATOM 2281 O O . THR A 1 296 ? 3.317 1.785 -20.222 1.00 93.00 296 THR A O 1
ATOM 2284 N N . ASN A 1 297 ? 3.281 0.635 -18.295 1.00 91.31 297 ASN A N 1
ATOM 2285 C CA . ASN A 1 297 ? 3.573 1.794 -17.461 1.00 91.31 297 ASN A CA 1
ATOM 2286 C C . ASN A 1 297 ? 4.613 1.491 -16.375 1.00 91.31 297 ASN A C 1
ATOM 2288 O O . ASN A 1 297 ? 4.533 0.482 -15.675 1.00 91.31 297 ASN A O 1
ATOM 2292 N N . ILE A 1 298 ? 5.514 2.445 -16.151 1.00 90.56 298 ILE A N 1
ATOM 2293 C CA . ILE A 1 298 ? 6.223 2.596 -14.878 1.00 90.56 298 ILE A CA 1
ATOM 2294 C C . ILE A 1 298 ? 5.452 3.620 -14.048 1.00 90.56 298 ILE A C 1
ATOM 2296 O O . ILE A 1 298 ? 5.125 4.706 -14.532 1.00 90.56 298 ILE A O 1
ATOM 2300 N N . GLY A 1 299 ? 5.106 3.251 -12.820 1.00 80.69 299 GLY A N 1
ATOM 2301 C CA . GLY A 1 299 ? 4.317 4.051 -11.896 1.00 80.69 299 GLY A CA 1
ATOM 2302 C C . GLY A 1 299 ? 5.026 5.320 -11.433 1.00 80.69 299 GLY A C 1
ATOM 2303 O O . GLY A 1 299 ? 6.249 5.453 -11.498 1.00 80.69 299 GLY A O 1
ATOM 2304 N N . GLN A 1 300 ? 4.226 6.277 -10.966 1.00 75.69 300 GLN A N 1
ATOM 2305 C CA . GLN A 1 300 ? 4.732 7.512 -10.378 1.00 75.69 300 GLN A CA 1
ATOM 2306 C C . GLN A 1 300 ? 5.576 7.163 -9.143 1.00 75.69 300 GLN A C 1
ATOM 2308 O O . GLN A 1 300 ? 5.138 6.368 -8.316 1.00 75.69 300 GLN A O 1
ATOM 2313 N N . ASN A 1 301 ? 6.775 7.736 -9.019 1.00 70.94 301 ASN A N 1
ATOM 2314 C CA . ASN A 1 301 ? 7.739 7.430 -7.945 1.00 70.94 301 ASN A CA 1
ATOM 2315 C C . ASN A 1 301 ? 8.180 5.953 -7.810 1.00 70.94 301 ASN A C 1
ATOM 2317 O O . ASN A 1 301 ? 8.737 5.603 -6.771 1.00 70.94 301 ASN A O 1
ATOM 2321 N N . ALA A 1 302 ? 7.970 5.088 -8.812 1.00 76.69 302 ALA A N 1
ATOM 2322 C CA . ALA A 1 302 ? 8.213 3.640 -8.684 1.00 76.69 302 ALA A CA 1
ATOM 2323 C C . ALA A 1 302 ? 9.633 3.256 -8.205 1.00 76.69 302 ALA A C 1
ATOM 2325 O O . ALA A 1 302 ? 9.828 2.252 -7.525 1.00 76.69 302 ALA A O 1
ATOM 2326 N N . PHE A 1 303 ? 10.627 4.068 -8.549 1.00 80.56 303 PHE A N 1
ATOM 2327 C CA . PHE A 1 303 ? 12.044 3.907 -8.226 1.00 80.56 303 PHE A CA 1
ATOM 2328 C C . PHE A 1 303 ? 12.650 5.195 -7.641 1.00 80.56 303 PHE A C 1
ATOM 2330 O O . PHE A 1 303 ? 13.864 5.400 -7.713 1.00 80.56 303 PHE A O 1
ATOM 2337 N N . ALA A 1 304 ? 11.826 6.088 -7.083 1.00 74.69 304 ALA A N 1
ATOM 2338 C CA . ALA A 1 304 ? 12.307 7.329 -6.482 1.00 74.69 304 ALA A CA 1
ATOM 2339 C C . ALA A 1 304 ? 13.334 7.033 -5.376 1.00 74.69 304 ALA A C 1
ATOM 2341 O O . ALA A 1 304 ? 13.136 6.130 -4.565 1.00 74.69 304 ALA A O 1
ATOM 2342 N N . GLN A 1 305 ? 14.433 7.793 -5.349 1.00 75.06 305 GLN A N 1
ATOM 2343 C CA . GLN A 1 305 ? 15.551 7.648 -4.405 1.00 75.06 305 GLN A CA 1
ATOM 2344 C C . GLN A 1 305 ? 16.258 6.282 -4.434 1.00 75.06 305 GLN A C 1
ATOM 2346 O O . GLN A 1 305 ? 17.097 5.997 -3.578 1.00 75.06 305 GLN A O 1
ATOM 2351 N N . ASN A 1 306 ? 15.972 5.423 -5.417 1.00 75.81 306 ASN A N 1
ATOM 2352 C CA . ASN A 1 306 ? 16.673 4.155 -5.548 1.00 75.81 306 ASN A CA 1
ATOM 2353 C C . ASN A 1 306 ? 18.068 4.390 -6.148 1.00 75.81 306 ASN A C 1
ATOM 2355 O O . ASN A 1 306 ? 18.228 4.553 -7.358 1.00 75.81 306 ASN A O 1
ATOM 2359 N N . THR A 1 307 ? 19.087 4.415 -5.290 1.00 82.19 307 THR A N 1
ATOM 2360 C CA . THR A 1 307 ? 20.489 4.661 -5.671 1.00 82.19 307 THR A CA 1
ATOM 2361 C C . THR A 1 307 ? 21.204 3.434 -6.240 1.00 82.19 307 THR A C 1
ATOM 2363 O O . THR A 1 307 ? 22.275 3.573 -6.835 1.00 82.19 307 THR A O 1
ATOM 2366 N N . ALA A 1 308 ? 20.617 2.243 -6.086 1.00 83.69 308 ALA A N 1
ATOM 2367 C CA . ALA A 1 308 ? 21.177 0.985 -6.573 1.00 83.69 308 ALA A CA 1
ATOM 2368 C C . ALA A 1 308 ? 20.912 0.758 -8.070 1.00 83.69 308 ALA A C 1
ATOM 2370 O O . ALA A 1 308 ? 21.692 0.078 -8.735 1.00 83.69 308 ALA A O 1
ATOM 2371 N N . VAL A 1 309 ? 19.833 1.331 -8.614 1.00 87.38 309 VAL A N 1
ATOM 2372 C CA . VAL A 1 309 ? 19.534 1.269 -10.050 1.00 87.38 309 VAL A CA 1
ATOM 2373 C C . VAL A 1 309 ? 20.409 2.273 -10.796 1.00 87.38 309 VAL A C 1
ATOM 2375 O O . VAL A 1 309 ? 20.240 3.478 -10.648 1.00 87.38 309 VAL A O 1
ATOM 2378 N N . LYS A 1 310 ? 21.327 1.761 -11.616 1.00 93.81 310 LYS A N 1
ATOM 2379 C CA . LYS A 1 310 ? 22.292 2.514 -12.431 1.00 93.81 310 LYS A CA 1
ATOM 2380 C C . LYS A 1 310 ? 21.929 2.550 -13.906 1.00 93.81 310 LYS A C 1
ATOM 2382 O O . LYS A 1 310 ? 22.166 3.555 -14.568 1.00 93.81 310 LYS A O 1
ATOM 2387 N N . SER A 1 311 ? 21.340 1.480 -14.429 1.00 94.62 311 SER A N 1
ATOM 2388 C CA . SER A 1 311 ? 20.926 1.412 -15.830 1.00 94.62 311 SER A CA 1
ATOM 2389 C C . SER A 1 311 ? 19.537 0.811 -15.997 1.00 94.62 311 SER A C 1
ATOM 2391 O O . SER A 1 311 ? 19.134 -0.089 -15.256 1.00 94.62 311 SER A O 1
ATOM 2393 N N . LEU A 1 312 ? 18.808 1.325 -16.983 1.00 94.50 312 LEU A N 1
ATOM 2394 C CA . LEU A 1 312 ? 17.440 0.935 -17.298 1.00 94.50 312 LEU A CA 1
ATOM 2395 C C . LEU A 1 312 ? 17.358 0.443 -18.748 1.00 94.50 312 LEU A C 1
ATOM 2397 O O . LEU A 1 312 ? 17.761 1.151 -19.670 1.00 94.50 312 LEU A O 1
ATOM 2401 N N . ALA A 1 313 ? 16.818 -0.761 -18.942 1.00 92.69 313 ALA A N 1
ATOM 2402 C CA . ALA A 1 313 ? 16.595 -1.370 -20.252 1.00 92.69 313 ALA A CA 1
ATOM 2403 C C . ALA A 1 313 ? 15.168 -1.916 -20.394 1.00 92.69 313 ALA A C 1
ATOM 2405 O O . ALA A 1 313 ? 14.464 -2.100 -19.398 1.00 92.69 313 ALA A O 1
ATOM 2406 N N . LEU A 1 314 ? 14.756 -2.207 -21.629 1.00 91.75 314 LEU A N 1
ATOM 2407 C CA . LEU A 1 314 ? 13.488 -2.873 -21.936 1.00 91.75 314 LEU A CA 1
ATOM 2408 C C . LEU A 1 314 ? 13.741 -4.319 -22.345 1.00 91.75 314 LEU A C 1
ATOM 2410 O O . LEU A 1 314 ? 14.687 -4.604 -23.075 1.00 91.75 314 LEU A O 1
ATOM 2414 N N . GLN A 1 315 ? 12.874 -5.221 -21.900 1.00 88.75 315 GLN A N 1
ATOM 2415 C CA . GLN A 1 315 ? 12.753 -6.538 -22.501 1.00 88.75 315 GLN A CA 1
ATOM 2416 C C . GLN A 1 315 ? 11.934 -6.431 -23.794 1.00 88.75 315 GLN A C 1
ATOM 2418 O O . GLN A 1 315 ? 10.863 -5.820 -23.829 1.00 88.75 315 GLN A O 1
ATOM 2423 N N . TYR A 1 316 ? 12.429 -7.094 -24.827 1.00 78.88 316 TYR A N 1
ATOM 2424 C CA . TYR A 1 316 ? 11.787 -7.374 -26.109 1.00 78.88 316 TYR A CA 1
ATOM 2425 C C . TYR A 1 316 ? 12.221 -8.790 -26.532 1.00 78.88 316 TYR A C 1
ATOM 2427 O O . TYR A 1 316 ? 13.207 -9.308 -26.003 1.00 78.88 316 TYR A O 1
ATOM 2435 N N . GLY A 1 317 ? 11.486 -9.446 -27.432 1.00 67.56 317 GLY A N 1
ATOM 2436 C CA . GLY A 1 317 ? 11.743 -10.844 -27.810 1.00 67.56 317 GLY A CA 1
ATOM 2437 C C . GLY A 1 317 ? 10.673 -11.841 -27.342 1.00 67.56 317 GLY A C 1
ATOM 2438 O O . GLY A 1 317 ? 9.724 -11.466 -26.653 1.00 67.56 317 GLY A O 1
ATOM 2439 N N . GLU A 1 318 ? 10.807 -13.085 -27.825 1.00 52.62 318 GLU A N 1
ATOM 2440 C CA . GLU A 1 318 ? 9.771 -14.135 -27.937 1.00 52.62 318 GLU A CA 1
ATOM 2441 C C . GLU A 1 318 ? 8.389 -13.580 -28.339 1.00 52.62 318 GLU A C 1
ATOM 2443 O O . GLU A 1 318 ? 7.506 -13.297 -27.530 1.00 52.62 318 GLU A O 1
ATOM 2448 N N . GLY A 1 319 ? 8.208 -13.384 -29.650 1.00 60.31 319 GLY A N 1
ATOM 2449 C CA . GLY A 1 319 ? 6.906 -13.092 -30.258 1.00 60.31 319 GLY A CA 1
ATOM 2450 C C . GLY A 1 319 ? 6.587 -11.620 -30.552 1.00 60.31 319 GLY A C 1
ATOM 2451 O O . GLY A 1 319 ? 5.498 -11.354 -31.049 1.00 60.31 319 GLY A O 1
ATOM 2452 N N . SER A 1 320 ? 7.472 -10.654 -30.265 1.00 69.38 320 SER A N 1
ATOM 2453 C CA . SER A 1 320 ? 7.556 -9.382 -31.018 1.00 69.38 320 SER A CA 1
ATOM 2454 C C . SER A 1 320 ? 8.866 -8.632 -30.763 1.00 69.38 320 SER A C 1
ATOM 2456 O O . SER A 1 320 ? 9.486 -8.771 -29.704 1.00 69.38 320 SER A O 1
ATOM 2458 N N . ASP A 1 321 ? 9.231 -7.798 -31.735 1.00 76.62 321 ASP A N 1
ATOM 2459 C CA . ASP A 1 321 ? 10.444 -6.971 -31.739 1.00 76.62 321 ASP A CA 1
ATOM 2460 C C . ASP A 1 321 ? 10.334 -5.724 -30.843 1.00 76.62 321 ASP A C 1
ATOM 2462 O O . ASP A 1 321 ? 11.253 -4.908 -30.797 1.00 76.62 321 ASP A O 1
ATOM 2466 N N . TYR A 1 322 ? 9.210 -5.557 -30.131 1.00 87.94 322 TYR A N 1
ATOM 2467 C CA . TYR A 1 322 ? 8.884 -4.315 -29.433 1.00 87.94 322 TYR A CA 1
ATOM 2468 C C . TYR A 1 322 ? 8.478 -4.513 -27.969 1.00 87.94 322 TYR A C 1
ATOM 2470 O O . TYR A 1 322 ? 7.751 -5.446 -27.614 1.00 87.94 322 TYR A O 1
ATOM 2478 N N . SER A 1 323 ? 8.894 -3.575 -27.119 1.00 89.94 323 SER A N 1
ATOM 2479 C CA . SER A 1 323 ? 8.374 -3.414 -25.762 1.00 89.94 323 SER A CA 1
ATOM 2480 C C . SER A 1 323 ? 6.923 -2.917 -25.777 1.00 89.94 323 SER A C 1
ATOM 2482 O O . SER A 1 323 ? 6.503 -2.195 -26.680 1.00 89.94 323 SER A O 1
ATOM 2484 N N . ASN A 1 324 ? 6.165 -3.262 -24.732 1.00 91.88 324 ASN A N 1
ATOM 2485 C CA . ASN A 1 324 ? 4.815 -2.740 -24.507 1.00 91.88 324 ASN A CA 1
ATOM 2486 C C . ASN A 1 324 ? 4.809 -1.401 -23.745 1.00 91.88 324 ASN A C 1
ATOM 2488 O O . ASN A 1 324 ? 3.735 -0.824 -23.569 1.00 91.88 324 ASN A O 1
ATOM 2492 N N . LEU A 1 325 ? 5.967 -0.914 -23.276 1.00 92.69 325 LEU A N 1
ATOM 2493 C CA . LEU A 1 325 ? 6.055 0.275 -22.430 1.00 92.69 325 LEU A CA 1
ATOM 2494 C C . LEU A 1 325 ? 5.618 1.536 -23.191 1.00 92.69 325 LEU A C 1
ATOM 2496 O O . LEU A 1 325 ? 6.173 1.871 -24.232 1.00 92.69 325 LEU A O 1
ATOM 2500 N N . LYS A 1 326 ? 4.651 2.263 -22.626 1.00 92.94 326 LYS A N 1
ATOM 2501 C CA . LYS A 1 326 ? 4.073 3.490 -23.195 1.00 92.94 326 LYS A CA 1
ATOM 2502 C C . LYS A 1 326 ? 4.327 4.721 -22.340 1.00 92.94 326 LYS A C 1
ATOM 2504 O O . LYS A 1 326 ? 4.401 5.822 -22.872 1.00 92.94 326 LYS A O 1
ATOM 2509 N N . VAL A 1 327 ? 4.426 4.567 -21.017 1.00 92.25 327 VAL A N 1
ATOM 2510 C CA . VAL A 1 327 ? 4.534 5.713 -20.103 1.00 92.25 327 VAL A CA 1
ATOM 2511 C C . VAL A 1 327 ? 5.510 5.440 -18.968 1.00 92.25 327 VAL A C 1
ATOM 2513 O O . VAL A 1 327 ? 5.415 4.428 -18.272 1.00 92.25 327 VAL A O 1
ATOM 2516 N N . ILE A 1 328 ? 6.380 6.410 -18.709 1.00 92.88 328 ILE A N 1
ATOM 2517 C CA . ILE A 1 328 ? 7.118 6.533 -17.453 1.00 92.88 328 ILE A CA 1
ATOM 2518 C C . ILE A 1 328 ? 6.512 7.707 -16.697 1.00 92.88 328 ILE A C 1
ATOM 2520 O O . ILE A 1 328 ? 6.685 8.858 -17.088 1.00 92.88 328 ILE A O 1
ATOM 2524 N N . ASN A 1 329 ? 5.740 7.416 -15.650 1.00 83.88 329 ASN A N 1
ATOM 2525 C CA . ASN A 1 329 ? 5.002 8.444 -14.919 1.00 83.88 329 ASN A CA 1
ATOM 2526 C C . ASN A 1 329 ? 5.936 9.384 -14.141 1.00 83.88 329 ASN A C 1
ATOM 2528 O O . ASN A 1 329 ? 7.138 9.148 -14.001 1.00 83.88 329 ASN A O 1
ATOM 2532 N N . GLY A 1 330 ? 5.361 10.474 -13.629 1.00 80.44 330 GLY A N 1
ATOM 2533 C CA . GLY A 1 330 ? 6.130 11.526 -12.978 1.00 80.44 330 GLY A CA 1
ATOM 2534 C C . GLY A 1 330 ? 6.988 11.016 -11.820 1.00 80.44 330 GLY A C 1
ATOM 2535 O O . GLY A 1 330 ? 6.609 10.104 -11.082 1.00 80.44 330 GLY A O 1
ATOM 2536 N N . ARG A 1 331 ? 8.175 11.598 -11.666 1.00 80.44 331 ARG A N 1
ATOM 2537 C CA . ARG A 1 331 ? 9.105 11.314 -10.569 1.00 80.44 331 ARG A CA 1
ATOM 2538 C C . ARG A 1 331 ? 9.494 9.838 -10.421 1.00 80.44 331 ARG A C 1
ATOM 2540 O O . ARG A 1 331 ? 10.029 9.467 -9.382 1.00 80.44 331 ARG A O 1
ATOM 2547 N N . ALA A 1 332 ? 9.261 8.998 -11.437 1.00 81.94 332 ALA A N 1
ATOM 2548 C CA . ALA A 1 332 ? 9.499 7.556 -11.389 1.00 81.94 332 ALA A CA 1
ATOM 2549 C C . ALA A 1 332 ? 10.899 7.188 -10.884 1.00 81.94 332 ALA A C 1
ATOM 2551 O O . ALA A 1 332 ? 11.015 6.221 -10.151 1.00 81.94 332 ALA A O 1
ATOM 2552 N N . PHE A 1 333 ? 11.927 7.971 -11.206 1.00 86.31 333 PHE A N 1
ATOM 2553 C CA . PHE A 1 333 ? 13.316 7.761 -10.790 1.00 86.31 333 PHE A CA 1
ATOM 2554 C C . PHE A 1 333 ? 13.899 8.973 -10.045 1.00 86.31 333 PHE A C 1
ATOM 2556 O O . PHE A 1 333 ? 15.115 9.113 -9.957 1.00 86.31 333 PHE A O 1
ATOM 2563 N N . VAL A 1 334 ? 13.066 9.886 -9.527 1.00 80.00 334 VAL A N 1
ATOM 2564 C CA . VAL A 1 334 ? 13.556 11.158 -8.966 1.00 80.00 334 VAL A CA 1
ATOM 2565 C C . VAL A 1 334 ? 14.553 10.931 -7.822 1.00 80.00 334 VAL A C 1
ATOM 2567 O O . VAL A 1 334 ? 14.307 10.088 -6.960 1.00 80.00 334 VAL A O 1
ATOM 2570 N N . TYR A 1 335 ? 15.666 11.671 -7.801 1.00 78.62 335 TYR A N 1
ATOM 2571 C CA . TYR A 1 335 ? 16.770 11.503 -6.836 1.00 78.62 335 TYR A CA 1
ATOM 2572 C C . TYR A 1 335 ? 17.381 10.084 -6.801 1.00 78.62 335 TYR A C 1
ATOM 2574 O O . TYR A 1 335 ? 18.005 9.699 -5.813 1.00 78.62 335 TYR A O 1
ATOM 2582 N N . GLY A 1 336 ? 17.166 9.278 -7.844 1.00 79.56 336 GLY A N 1
ATOM 2583 C CA . GLY A 1 336 ? 17.724 7.935 -7.971 1.00 79.56 336 GLY A CA 1
ATOM 2584 C C . GLY A 1 336 ? 19.177 7.924 -8.450 1.00 79.56 336 GLY A C 1
ATOM 2585 O O . GLY A 1 336 ? 19.756 8.948 -8.805 1.00 79.56 336 GLY A O 1
ATOM 2586 N N . GLY A 1 337 ? 19.766 6.729 -8.488 1.00 85.19 337 GLY A N 1
ATOM 2587 C CA . GLY A 1 337 ? 21.145 6.497 -8.933 1.00 85.19 337 GLY A CA 1
ATOM 2588 C C . GLY A 1 337 ? 21.299 6.286 -10.437 1.00 85.19 337 GLY A C 1
ATOM 2589 O O . GLY A 1 337 ? 22.348 5.798 -10.849 1.00 85.19 337 GLY A O 1
ATOM 2590 N N . LEU A 1 338 ? 20.267 6.587 -11.230 1.00 91.94 338 LEU A N 1
ATOM 2591 C CA . LEU A 1 338 ? 20.191 6.221 -12.640 1.00 91.94 338 LEU A CA 1
ATOM 2592 C C . LEU A 1 338 ? 21.206 7.020 -13.473 1.00 91.94 338 LEU A C 1
ATOM 2594 O O . LEU A 1 338 ? 21.145 8.243 -13.554 1.00 91.94 338 LEU A O 1
ATOM 2598 N N . GLU A 1 339 ? 22.126 6.307 -14.112 1.00 95.62 339 GLU A N 1
ATOM 2599 C CA . GLU A 1 339 ? 23.214 6.851 -14.930 1.00 95.62 339 GLU A CA 1
ATOM 2600 C C . GLU A 1 339 ? 22.957 6.624 -16.427 1.00 95.62 339 GLU A C 1
ATOM 2602 O O . GLU A 1 339 ? 23.432 7.395 -17.261 1.00 95.62 339 GLU A O 1
ATOM 2607 N N . SER A 1 340 ? 22.192 5.594 -16.804 1.00 94.19 340 SER A N 1
ATOM 2608 C CA . SER A 1 340 ? 21.891 5.316 -18.215 1.00 94.19 340 SER A CA 1
ATOM 2609 C C . SER A 1 340 ? 20.484 4.777 -18.477 1.00 94.19 340 SER A C 1
ATOM 2611 O O . SER A 1 340 ? 19.963 3.951 -17.726 1.00 94.19 340 SER A O 1
ATOM 2613 N N . VAL A 1 341 ? 19.882 5.210 -19.587 1.00 93.25 341 VAL A N 1
ATOM 2614 C CA . VAL A 1 341 ? 18.689 4.587 -20.184 1.00 93.25 341 VAL A CA 1
ATOM 2615 C C . VAL A 1 341 ? 19.054 4.076 -21.569 1.00 93.25 341 VAL A C 1
ATOM 2617 O O . VAL A 1 341 ? 19.523 4.849 -22.397 1.00 93.25 341 VAL A O 1
ATOM 2620 N N . ASN A 1 342 ? 18.832 2.787 -21.820 1.00 89.94 342 ASN A N 1
ATOM 2621 C CA . ASN A 1 342 ? 19.027 2.173 -23.129 1.00 89.94 342 ASN A CA 1
ATOM 2622 C C . ASN A 1 342 ? 17.749 1.436 -23.535 1.00 89.94 342 ASN A C 1
ATOM 2624 O O . ASN A 1 342 ? 17.519 0.280 -23.166 1.00 89.94 342 ASN A O 1
ATOM 2628 N N . PHE A 1 343 ? 16.892 2.142 -24.265 1.00 90.62 343 PHE A N 1
ATOM 2629 C CA . PHE A 1 343 ? 15.646 1.615 -24.796 1.00 90.62 343 PHE A CA 1
ATOM 2630 C C . PHE A 1 343 ? 15.835 1.245 -26.257 1.00 90.62 343 PHE A C 1
ATOM 2632 O O . PHE A 1 343 ? 15.800 2.094 -27.140 1.00 90.62 343 PHE A O 1
ATOM 2639 N N . THR A 1 344 ? 16.015 -0.049 -26.489 1.00 85.38 344 THR A N 1
ATOM 2640 C CA . THR A 1 344 ? 15.935 -0.689 -27.805 1.00 85.38 344 THR A CA 1
ATOM 2641 C C . THR A 1 344 ? 14.591 -1.407 -27.933 1.00 85.38 344 THR A C 1
ATOM 2643 O O . THR A 1 344 ? 13.962 -1.727 -26.919 1.00 85.38 344 THR A O 1
ATOM 2646 N N . GLY A 1 345 ? 14.104 -1.600 -29.161 1.00 82.88 345 GLY A N 1
ATOM 2647 C CA . GLY A 1 345 ? 12.791 -2.201 -29.394 1.00 82.88 345 GLY A CA 1
ATOM 2648 C C . GLY A 1 345 ? 11.622 -1.297 -28.984 1.00 82.88 345 GLY A C 1
ATOM 2649 O O . GLY A 1 345 ? 10.600 -1.789 -28.509 1.00 82.88 345 GLY A O 1
ATOM 2650 N N . LEU A 1 346 ? 11.735 0.030 -29.123 1.00 86.50 346 LEU A N 1
ATOM 2651 C CA . LEU A 1 346 ? 10.555 0.898 -29.019 1.00 86.50 346 LEU A CA 1
ATOM 2652 C C . LEU A 1 346 ? 9.659 0.694 -30.247 1.00 86.50 346 LEU A C 1
ATOM 2654 O O . LEU A 1 346 ? 10.149 0.605 -31.376 1.00 86.50 346 LEU A O 1
ATOM 2658 N N . ASN A 1 347 ? 8.347 0.614 -30.027 1.00 84.56 347 ASN A N 1
ATOM 2659 C CA . ASN A 1 347 ? 7.377 0.493 -31.111 1.00 84.56 347 ASN A CA 1
ATOM 2660 C C . ASN A 1 347 ? 7.282 1.838 -31.868 1.00 84.56 347 ASN A C 1
ATOM 2662 O O . ASN A 1 347 ? 6.952 2.841 -31.232 1.00 84.56 347 ASN A O 1
ATOM 2666 N N . PRO A 1 348 ? 7.545 1.887 -33.191 1.00 81.62 348 PRO A N 1
ATOM 2667 C CA . PRO A 1 348 ? 7.503 3.134 -33.962 1.00 81.62 348 PRO A CA 1
ATOM 2668 C C . PRO A 1 348 ? 6.110 3.780 -33.998 1.00 81.62 348 PRO A C 1
ATOM 2670 O O . PRO A 1 348 ? 6.006 4.998 -34.121 1.00 81.62 348 PRO A O 1
ATOM 2673 N N . ASP A 1 349 ? 5.053 2.985 -33.826 1.00 83.62 349 ASP A N 1
ATOM 2674 C CA . ASP A 1 349 ? 3.660 3.433 -33.858 1.00 83.62 349 ASP A CA 1
ATOM 2675 C C . ASP A 1 349 ? 3.129 3.820 -32.468 1.00 83.62 349 ASP A C 1
ATOM 2677 O O . ASP A 1 349 ? 1.955 4.152 -32.307 1.00 83.62 349 ASP A O 1
ATOM 2681 N N . THR A 1 350 ? 3.965 3.751 -31.426 1.00 80.62 350 THR A N 1
ATOM 2682 C CA . THR A 1 350 ? 3.575 4.089 -30.052 1.00 80.62 350 THR A CA 1
ATOM 2683 C C . THR A 1 350 ? 4.527 5.116 -29.456 1.00 80.62 350 THR A C 1
ATOM 2685 O O . THR A 1 350 ? 5.713 4.860 -29.272 1.00 80.62 350 THR A O 1
ATOM 2688 N N . SER A 1 351 ? 3.998 6.278 -29.074 1.00 82.38 351 SER A N 1
ATOM 2689 C CA . SER A 1 351 ? 4.777 7.284 -28.353 1.00 82.38 351 SER A CA 1
ATOM 2690 C C . SER A 1 351 ? 5.095 6.822 -26.929 1.00 82.38 351 SER A C 1
ATOM 2692 O O . SER A 1 351 ? 4.180 6.474 -26.178 1.00 82.38 351 SER A O 1
ATOM 2694 N N . LEU A 1 352 ? 6.365 6.911 -26.533 1.00 90.75 352 LEU A N 1
ATOM 2695 C CA . LEU A 1 352 ? 6.773 6.816 -25.134 1.00 90.75 352 LEU A CA 1
ATOM 2696 C C . LEU A 1 352 ? 6.614 8.186 -24.459 1.00 90.75 352 LEU A C 1
ATOM 2698 O O . LEU A 1 352 ? 7.299 9.143 -24.818 1.00 90.75 352 LEU A O 1
ATOM 2702 N N . ALA A 1 353 ? 5.719 8.280 -23.479 1.00 92.25 353 ALA A N 1
ATOM 2703 C CA . ALA A 1 353 ? 5.477 9.502 -22.718 1.00 92.25 353 ALA A CA 1
ATOM 2704 C C . ALA A 1 353 ? 6.264 9.522 -21.399 1.00 92.25 353 ALA A C 1
ATOM 2706 O O . ALA A 1 353 ? 6.331 8.521 -20.679 1.00 92.25 353 ALA A O 1
ATOM 2707 N N . PHE A 1 354 ? 6.793 10.695 -21.049 1.00 93.06 354 PHE A N 1
ATOM 2708 C CA . PHE A 1 354 ? 7.456 10.951 -19.772 1.00 93.06 354 PHE A CA 1
ATOM 2709 C C . PHE A 1 354 ? 6.628 11.935 -18.949 1.00 93.06 354 PHE A C 1
ATOM 2711 O O . PHE A 1 354 ? 6.258 13.005 -19.428 1.00 93.06 354 PHE A O 1
ATOM 2718 N N . GLY A 1 355 ? 6.330 11.562 -17.709 1.00 89.12 355 GLY A N 1
ATOM 2719 C CA . GLY A 1 355 ? 5.670 12.436 -16.750 1.00 89.12 355 GLY A CA 1
ATOM 2720 C C . GLY A 1 355 ? 6.626 13.452 -16.125 1.00 89.12 355 GLY A C 1
ATOM 2721 O O . GLY A 1 355 ? 7.847 13.382 -16.287 1.00 89.12 355 GLY A O 1
ATOM 2722 N N . ASP A 1 356 ? 6.050 14.372 -15.351 1.00 86.56 356 ASP A N 1
ATOM 2723 C CA . ASP A 1 356 ? 6.788 15.430 -14.658 1.00 86.56 356 ASP A CA 1
ATOM 2724 C C . ASP A 1 356 ? 7.964 14.885 -13.837 1.00 86.56 356 ASP A C 1
ATOM 2726 O O . ASP A 1 356 ? 7.803 13.966 -13.033 1.00 86.56 356 ASP A O 1
ATOM 2730 N N . ALA A 1 357 ? 9.158 15.436 -14.055 1.00 86.88 357 ALA A N 1
ATOM 2731 C CA . ALA A 1 357 ? 10.391 15.035 -13.383 1.00 86.88 357 ALA A CA 1
ATOM 2732 C C . ALA A 1 357 ? 10.631 13.508 -13.338 1.00 86.88 357 ALA A C 1
ATOM 2734 O O . ALA A 1 357 ? 11.235 13.022 -12.381 1.00 86.88 357 ALA A O 1
ATOM 2735 N N . ALA A 1 358 ? 10.183 12.741 -14.348 1.00 88.00 358 ALA A N 1
ATOM 2736 C CA . ALA A 1 358 ? 10.322 11.276 -14.407 1.00 88.00 358 ALA A CA 1
ATOM 2737 C C . ALA A 1 358 ? 11.735 10.784 -14.048 1.00 88.00 358 ALA A C 1
ATOM 2739 O O . ALA A 1 358 ? 11.874 9.765 -13.377 1.00 88.00 358 ALA A O 1
ATOM 2740 N N . PHE A 1 359 ? 12.760 11.557 -14.411 1.00 91.12 359 PHE A N 1
ATOM 2741 C CA . PHE A 1 359 ? 14.160 11.310 -14.071 1.00 91.12 359 PHE A CA 1
ATOM 2742 C C . PHE A 1 359 ? 14.848 12.495 -13.366 1.00 91.12 359 PHE A C 1
ATOM 2744 O O . PHE A 1 359 ? 16.054 12.704 -13.500 1.00 91.12 359 PHE A O 1
ATOM 2751 N N . GLY A 1 360 ? 14.085 13.329 -12.654 1.00 87.50 360 GLY A N 1
ATOM 2752 C CA . GLY A 1 360 ? 14.622 14.523 -12.001 1.00 87.50 360 GLY A CA 1
ATOM 2753 C C . GLY A 1 360 ? 15.769 14.184 -11.045 1.00 87.50 360 GLY A C 1
ATOM 2754 O O . GLY A 1 360 ? 15.667 13.246 -10.257 1.00 87.50 360 GLY A O 1
ATOM 2755 N N . TYR A 1 361 ? 16.856 14.953 -11.097 1.00 90.06 361 TYR A N 1
ATOM 2756 C CA . TYR A 1 361 ? 18.027 14.791 -10.222 1.00 90.06 361 TYR A CA 1
ATOM 2757 C C . TYR A 1 361 ? 18.756 13.433 -10.323 1.00 90.06 361 TYR A C 1
ATOM 2759 O O . TYR A 1 361 ? 19.520 13.094 -9.423 1.00 90.06 361 TYR A O 1
ATOM 2767 N N . CYS A 1 362 ? 18.550 12.661 -11.396 1.00 89.94 362 CYS A N 1
ATOM 2768 C CA . CYS A 1 362 ? 19.385 11.495 -11.697 1.00 89.94 362 CYS A CA 1
ATOM 2769 C C . CYS A 1 362 ? 20.774 11.935 -12.201 1.00 89.94 362 CYS A C 1
ATOM 2771 O O . CYS A 1 362 ? 20.852 12.899 -12.970 1.00 89.94 362 CYS A O 1
ATOM 2773 N N . PRO A 1 363 ? 21.866 11.234 -11.840 1.00 90.19 363 PRO A N 1
ATOM 2774 C CA . PRO A 1 363 ? 23.222 11.522 -12.311 1.00 90.19 363 PRO A CA 1
ATOM 2775 C C . PRO A 1 363 ? 23.453 10.995 -13.739 1.00 90.19 363 PRO A C 1
ATOM 2777 O O . PRO A 1 363 ? 24.409 10.266 -13.995 1.00 90.19 363 PRO A O 1
ATOM 2780 N N . PHE A 1 364 ? 22.553 11.313 -14.671 1.00 83.94 364 PHE A N 1
ATOM 2781 C CA . PHE A 1 364 ? 22.601 10.756 -16.017 1.00 83.94 364 PHE A CA 1
ATOM 2782 C C . PHE A 1 364 ? 23.923 11.018 -16.728 1.00 83.94 364 PHE A C 1
ATOM 2784 O O . PHE A 1 364 ? 24.430 12.137 -16.773 1.00 83.94 364 PHE A O 1
ATOM 2791 N N . VAL A 1 365 ? 24.399 9.966 -17.378 1.00 77.81 365 VAL A N 1
ATOM 2792 C CA . VAL A 1 365 ? 25.540 9.963 -18.285 1.00 77.81 365 VAL A CA 1
ATOM 2793 C C . VAL A 1 365 ? 25.061 9.740 -19.720 1.00 77.81 365 VAL A C 1
ATOM 2795 O O . VAL A 1 365 ? 25.572 10.379 -20.634 1.00 77.81 365 VAL A O 1
ATOM 2798 N N . THR A 1 366 ? 24.068 8.864 -19.944 1.00 88.56 366 THR A N 1
ATOM 2799 C CA . THR A 1 366 ? 23.582 8.531 -21.299 1.00 88.56 366 THR A CA 1
ATOM 2800 C C . THR A 1 366 ? 22.077 8.251 -21.367 1.00 88.56 366 THR A C 1
ATOM 2802 O O . THR A 1 366 ? 21.495 7.649 -20.466 1.00 88.56 366 THR A O 1
ATOM 2805 N N . VAL A 1 367 ? 21.441 8.653 -22.472 1.00 88.50 367 VAL A N 1
ATOM 2806 C CA . VAL A 1 367 ? 20.065 8.274 -22.831 1.00 88.50 367 VAL A CA 1
ATOM 2807 C C . VAL A 1 367 ? 20.057 7.881 -24.307 1.00 88.50 367 VAL A C 1
ATOM 2809 O O . VAL A 1 367 ? 20.320 8.717 -25.166 1.00 88.50 367 VAL A O 1
ATOM 2812 N N . ASP A 1 368 ? 19.780 6.611 -24.590 1.00 89.25 368 ASP A N 1
ATOM 2813 C CA . ASP A 1 368 ? 19.695 6.041 -25.936 1.00 89.25 368 ASP A CA 1
ATOM 2814 C C . ASP A 1 368 ? 18.295 5.448 -26.143 1.00 89.25 368 ASP A C 1
ATOM 2816 O O . ASP A 1 368 ? 17.869 4.562 -25.397 1.00 89.25 368 ASP A O 1
ATOM 2820 N N . LEU A 1 369 ? 17.560 5.986 -27.119 1.00 88.88 369 LEU A N 1
ATOM 2821 C CA . LEU A 1 369 ? 16.186 5.608 -27.449 1.00 88.88 369 LEU A CA 1
ATOM 2822 C C . LEU A 1 369 ? 16.136 5.227 -28.931 1.00 88.88 369 LEU A C 1
ATOM 2824 O O . LEU A 1 369 ? 16.331 6.082 -29.795 1.00 88.88 369 LEU A O 1
ATOM 2828 N N . ARG A 1 370 ? 15.861 3.956 -29.231 1.00 84.94 370 ARG A N 1
ATOM 2829 C CA . ARG A 1 370 ? 15.837 3.414 -30.595 1.00 84.94 370 ARG A CA 1
ATOM 2830 C C . ARG A 1 370 ? 14.533 2.680 -30.870 1.00 84.94 370 ARG A C 1
ATOM 2832 O O . ARG A 1 370 ? 14.082 1.857 -30.068 1.00 84.94 370 ARG A O 1
ATOM 2839 N N . THR A 1 371 ? 13.938 2.977 -32.021 1.00 78.06 371 THR A N 1
ATOM 2840 C CA . THR A 1 371 ? 12.847 2.180 -32.583 1.00 78.06 371 THR A CA 1
ATOM 2841 C C . THR A 1 371 ? 13.420 0.937 -33.260 1.00 78.06 371 THR A C 1
ATOM 2843 O O . THR A 1 371 ? 14.450 1.014 -33.926 1.00 78.06 371 THR A O 1
ATOM 2846 N N . GLY A 1 372 ? 12.758 -0.211 -33.087 1.00 62.69 372 GLY A N 1
ATOM 2847 C CA . GLY A 1 372 ? 13.246 -1.488 -33.628 1.00 62.69 372 GLY A CA 1
ATOM 2848 C C . GLY A 1 372 ? 14.524 -2.019 -32.965 1.00 62.69 372 GLY A C 1
ATOM 2849 O O . GLY A 1 372 ? 14.979 -1.488 -31.945 1.00 62.69 372 GLY A O 1
ATOM 2850 N N . LEU A 1 373 ? 15.042 -3.116 -33.529 1.00 59.69 373 LEU A N 1
ATOM 2851 C CA . LEU A 1 373 ? 16.284 -3.780 -33.120 1.00 59.69 373 LEU A CA 1
ATOM 2852 C C . LEU A 1 373 ? 17.461 -3.397 -34.006 1.00 59.69 373 LEU A C 1
ATOM 2854 O O . LEU A 1 373 ? 17.263 -3.342 -35.240 1.00 59.69 373 LEU A O 1
#

pLDDT: mean 73.54, std 17.96, range [23.69, 95.62]

Secondary structure (DSSP, 8-state):
----HHHHHHHHHHHHHHHHHHHHHHS--------TTSTTTT---EE-SSSEEEETTEEEEEEE--STTB-TT-EEEEEEEES-SS-SEEEE-SEEEE--B-TTS-B-SSEEEEEEEEPTTTT-TTSTT---TT--EEEE-S--EE-TTTEES-TT--EEEE------SS--SB-SSPEEE-TTSEES-TT--EEEESS-EEES----TT-SS-EEEESS---B--SSS-SS---EEESS--GGGEEE-SSEEEEEETTEEEEEEE-GGG-BTTEEEE-SEEEEEETTEEEEEEEEEEPTTTTTT-SS--EEEE---SS-SS----EE-TTTTTT----EEEEEEE-TTS--EE-TTTTTT----EEEEEE--

Sequence (373 aa):
MKFKAKNLFKVLLFLVVAVTAIISLSIIKPIEKDNNSSDLQGAVYTRLTT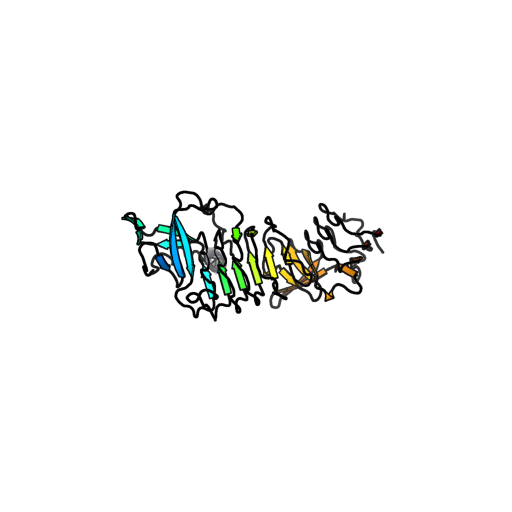NEIIYDNLRYAIDSGYDTRITQGVKYATVLGAVDKTVTEIVIPSSIYVTTTLNNGEILNNALLYVGKVGDNAFNTEVSNNAYPNLVAVQLGNVAVIGVSAFRNISRLTTFVHKDTSVITTRSPIMNNDMLIENQGISKCNNISMLRFYRAIDIADFGLRDNSSMILYLPTLGSFGFASFFNCGKGFYYGYASFEDCGQTNDYYYSIIDGAARINGCKPTAIIAGKITIPRTITHVVGTTSTTYPVTNIGQNAFAQNTAVKSLALQYGEGSDYSNLKVINGRAFVYGGLESVNFTGLNPDTSLAFGDAAFGYCPFVTVDLRTGL

Foldseek 3Di:
DCPPVVVVVVVVVVVVVVVVVVCVVVVPPPPPPPPCVVVQVPFDWDDDDQQWIHGPQWIWGWDQDPDPLFQHRAIAIETLAGPDLADQEEEAEQWHFDAHQHPVRDTRHRDIHGHAEHEACSQACVPVVRHNQNHAEYEAEPYQELYHLSAHQNQNHAYYEYDDPPVDPDDDSSHLDAREYEHCSPANNQNHQEDEDPHEYDYPYPHNQHNQRHEYEDAAHDPDPPPGDDPDAYAYDYHPADPQQWDDDQWFTWGQDPQAIETLETGPVQQDQLEHEAEQWDWGDDPNDIDIHGHAEHDALSQALAASRAEYEYDDDDPGQAGNYQEQEARVHANYQYAEYAYERHAPVGHRYYYHPSPHNHNYDYYHHDHGD

Radius of gyration: 26.93 Å; chains: 1; bounding box: 83×56×68 Å